Protein AF-A0A956PFK9-F1 (afdb_monomer)

Structure (mmCIF, N/CA/C/O backbone):
data_AF-A0A956PFK9-F1
#
_entry.id   AF-A0A956PFK9-F1
#
loop_
_atom_site.group_PDB
_atom_site.id
_atom_site.type_symbol
_atom_site.label_atom_id
_atom_site.label_alt_id
_atom_site.label_comp_id
_atom_site.label_asym_id
_atom_site.label_entity_id
_atom_site.label_seq_id
_atom_site.pdbx_PDB_ins_code
_atom_site.Cartn_x
_atom_site.Cartn_y
_atom_site.Cartn_z
_atom_site.occupancy
_atom_site.B_iso_or_equiv
_atom_site.auth_seq_id
_atom_site.auth_comp_id
_atom_site.auth_asym_id
_atom_site.auth_atom_id
_atom_site.pdbx_PDB_model_num
ATOM 1 N N . MET A 1 1 ? -7.419 -19.789 3.799 1.00 48.16 1 MET A N 1
ATOM 2 C CA . MET A 1 1 ? -7.517 -19.273 5.180 1.00 48.16 1 MET A CA 1
ATOM 3 C C . MET A 1 1 ? -6.123 -18.831 5.566 1.00 48.16 1 MET A C 1
ATOM 5 O O . MET A 1 1 ? -5.237 -19.675 5.557 1.00 48.16 1 MET A O 1
ATOM 9 N N . SER A 1 2 ? -5.907 -17.536 5.782 1.00 58.44 2 SER A N 1
ATOM 10 C CA . SER A 1 2 ? -4.589 -17.023 6.162 1.00 58.44 2 SER A CA 1
ATOM 11 C C . SER A 1 2 ? -4.290 -17.410 7.609 1.00 58.44 2 SER A C 1
ATOM 13 O O . SER A 1 2 ? -5.138 -17.249 8.488 1.00 58.44 2 SER A O 1
ATOM 15 N N . THR A 1 3 ? -3.106 -17.955 7.858 1.00 70.88 3 THR A N 1
ATOM 16 C CA . THR A 1 3 ? -2.614 -18.247 9.203 1.00 70.88 3 THR A CA 1
ATOM 17 C C . THR A 1 3 ? -2.122 -16.960 9.856 1.00 70.88 3 THR A C 1
ATOM 19 O O . THR A 1 3 ? -1.486 -16.124 9.214 1.00 70.88 3 THR A O 1
ATOM 22 N N . TYR A 1 4 ? -2.451 -16.781 11.136 1.00 74.12 4 TYR A N 1
ATOM 23 C CA . TYR A 1 4 ? -1.970 -15.657 11.927 1.00 74.12 4 TYR A CA 1
ATOM 24 C C . TYR A 1 4 ? -1.353 -16.138 13.232 1.00 74.12 4 TYR A C 1
ATOM 26 O O . TYR A 1 4 ? -1.685 -17.211 13.743 1.00 74.12 4 TYR A O 1
ATOM 34 N N . ARG A 1 5 ? -0.458 -15.322 13.781 1.00 75.56 5 ARG A N 1
ATOM 35 C CA . ARG A 1 5 ? 0.185 -15.550 15.072 1.00 75.56 5 ARG A CA 1
ATOM 36 C C . ARG A 1 5 ? 0.069 -14.312 15.940 1.00 75.56 5 ARG A C 1
ATOM 38 O O . ARG A 1 5 ? -0.024 -13.185 15.451 1.00 75.56 5 ARG A O 1
ATOM 45 N N . THR A 1 6 ? 0.110 -14.552 17.236 1.00 73.31 6 THR A N 1
ATOM 46 C CA . THR A 1 6 ? 0.158 -13.521 18.263 1.00 73.31 6 THR A CA 1
ATOM 47 C C . THR A 1 6 ? 1.624 -13.299 18.634 1.00 73.31 6 THR A C 1
ATOM 49 O O . THR A 1 6 ? 2.306 -14.259 18.991 1.00 73.31 6 THR A O 1
ATOM 52 N N . MET A 1 7 ? 2.141 -12.075 18.494 1.00 64.00 7 MET A N 1
ATOM 53 C CA . MET A 1 7 ? 3.534 -11.775 18.864 1.00 64.00 7 MET A CA 1
ATOM 54 C C . MET A 1 7 ? 3.694 -11.599 20.376 1.00 64.00 7 MET A C 1
ATOM 56 O O . MET A 1 7 ? 2.791 -11.099 21.041 1.00 64.00 7 MET A O 1
ATOM 60 N N . ALA A 1 8 ? 4.860 -11.983 20.907 1.00 55.56 8 ALA A N 1
ATOM 61 C CA . ALA A 1 8 ? 5.212 -11.759 22.309 1.00 55.56 8 ALA A CA 1
ATOM 62 C C . ALA A 1 8 ? 5.198 -10.259 22.670 1.00 55.56 8 ALA A C 1
ATOM 64 O O . ALA A 1 8 ? 5.401 -9.399 21.810 1.00 55.56 8 ALA A O 1
ATOM 65 N N . GLU A 1 9 ? 4.942 -9.962 23.945 1.00 58.28 9 GLU A N 1
ATOM 66 C CA . GLU A 1 9 ? 4.758 -8.610 24.481 1.00 58.28 9 GLU A CA 1
ATOM 67 C C . GLU A 1 9 ? 5.943 -7.686 24.148 1.00 58.28 9 GLU A C 1
ATOM 69 O O . GLU A 1 9 ? 7.072 -7.903 24.587 1.00 58.28 9 GLU A O 1
ATOM 74 N N . ALA A 1 10 ? 5.687 -6.623 23.380 1.00 59.53 10 ALA A N 1
ATOM 75 C CA . ALA A 1 10 ? 6.619 -5.505 23.283 1.00 59.53 10 ALA A CA 1
ATOM 76 C C . ALA A 1 10 ? 6.486 -4.636 24.551 1.00 59.53 10 ALA A C 1
ATOM 78 O O . ALA A 1 10 ? 5.354 -4.404 24.991 1.00 59.53 10 ALA A O 1
ATOM 79 N N . PRO A 1 11 ? 7.587 -4.113 25.126 1.00 58.03 11 PRO A N 1
ATOM 80 C CA . PRO A 1 11 ? 7.530 -3.288 26.331 1.00 58.03 11 PRO A CA 1
ATOM 81 C C . PRO A 1 11 ? 6.539 -2.124 26.176 1.00 58.03 11 PRO A C 1
ATOM 83 O O . PRO A 1 11 ? 6.651 -1.328 25.246 1.00 58.03 11 PRO A O 1
ATOM 86 N N . GLY A 1 12 ? 5.558 -2.040 27.078 1.00 65.06 12 GLY A N 1
ATOM 87 C CA . GLY A 1 12 ? 4.535 -0.986 27.086 1.00 65.06 12 GLY A CA 1
ATOM 88 C C . GLY A 1 12 ? 3.260 -1.284 26.286 1.00 65.06 12 GLY A C 1
ATOM 89 O O . GLY A 1 12 ? 2.312 -0.507 26.380 1.00 65.06 12 GLY A O 1
ATOM 90 N N . ARG A 1 13 ? 3.185 -2.400 25.545 1.00 71.50 13 ARG A N 1
ATOM 91 C CA . ARG A 1 13 ? 1.914 -2.881 24.978 1.00 71.50 13 ARG A CA 1
ATOM 92 C C . ARG A 1 13 ? 1.148 -3.703 26.003 1.00 71.50 13 ARG A C 1
ATOM 94 O O . ARG A 1 13 ? 1.728 -4.518 26.708 1.00 71.50 13 ARG A O 1
ATOM 101 N N . LEU A 1 14 ? -0.163 -3.500 26.036 1.00 75.00 14 LEU A N 1
ATOM 102 C CA . LEU A 1 14 ? -1.062 -4.221 26.940 1.00 75.00 14 LEU A CA 1
ATOM 103 C C . LEU A 1 14 ? -1.565 -5.524 26.343 1.00 75.00 14 LEU A C 1
ATOM 105 O O . LEU A 1 14 ? -1.743 -6.500 27.059 1.00 75.00 14 LEU A O 1
ATOM 109 N N . PHE A 1 15 ? -1.763 -5.530 25.026 1.00 84.69 15 PHE A N 1
ATOM 110 C CA . PHE A 1 15 ? -2.232 -6.692 24.296 1.00 84.69 15 PHE A CA 1
ATOM 111 C C . PHE A 1 15 ? -1.310 -6.973 23.114 1.00 84.69 15 PHE A C 1
ATOM 113 O O . PHE A 1 15 ? -0.777 -6.042 22.488 1.00 84.69 15 PHE A O 1
ATOM 120 N N . PRO A 1 16 ? -1.084 -8.255 22.808 1.00 86.38 16 PRO A N 1
ATOM 121 C CA . PRO A 1 16 ? -0.217 -8.634 21.715 1.00 86.38 16 PRO A CA 1
ATOM 122 C C . PRO A 1 16 ? -0.862 -8.327 20.360 1.00 86.38 16 PRO A C 1
ATOM 124 O O . PRO A 1 16 ? -2.076 -8.419 20.183 1.00 86.38 16 PRO A O 1
ATOM 127 N N . ALA A 1 17 ? -0.031 -7.985 19.376 1.00 90.00 17 ALA A N 1
ATOM 128 C CA . ALA A 1 17 ? -0.496 -7.778 18.012 1.00 90.00 17 ALA A CA 1
ATOM 129 C C . ALA A 1 17 ? -0.788 -9.114 17.321 1.00 90.00 17 ALA A C 1
ATOM 131 O O . ALA A 1 17 ? -0.080 -10.110 17.516 1.00 90.00 17 ALA A O 1
ATOM 132 N N . ARG A 1 18 ? -1.794 -9.096 16.448 1.00 92.69 18 ARG A N 1
ATOM 133 C CA . ARG A 1 18 ? -2.047 -10.157 15.478 1.00 92.69 18 ARG A CA 1
ATOM 134 C C . ARG A 1 18 ? -1.198 -9.902 14.237 1.00 92.69 18 ARG A C 1
ATOM 136 O O . ARG A 1 18 ? -1.178 -8.789 13.724 1.00 92.69 18 ARG A O 1
ATOM 143 N N . THR A 1 19 ? -0.517 -10.932 13.752 1.00 91.50 19 THR A N 1
ATOM 144 C CA . THR A 1 19 ? 0.355 -10.872 12.570 1.00 91.50 19 THR A CA 1
ATOM 145 C C . THR A 1 19 ? 0.000 -11.981 11.599 1.00 91.50 19 THR A C 1
ATOM 147 O O . THR A 1 19 ? -0.287 -13.094 12.030 1.00 91.50 19 THR A O 1
ATOM 150 N N . TRP A 1 20 ? 0.002 -11.683 10.307 1.00 90.25 20 TRP A N 1
ATOM 151 C CA . TRP A 1 20 ? -0.238 -12.646 9.238 1.00 90.25 20 TRP A CA 1
ATOM 152 C C . TRP A 1 20 ? 1.077 -12.972 8.537 1.00 90.25 20 TRP A C 1
ATOM 154 O O . TRP A 1 20 ? 1.948 -12.111 8.423 1.00 90.25 20 TRP A O 1
ATOM 164 N N . ASP A 1 21 ? 1.190 -14.185 7.995 1.00 82.94 21 ASP A N 1
ATOM 165 C CA . ASP A 1 21 ? 2.407 -14.625 7.292 1.00 82.94 21 ASP A CA 1
ATOM 166 C C . ASP A 1 21 ? 2.734 -13.755 6.059 1.00 82.94 21 ASP A C 1
ATOM 168 O O . ASP A 1 21 ? 3.889 -13.646 5.661 1.00 82.94 21 ASP A O 1
ATOM 172 N N . ALA A 1 22 ? 1.733 -13.067 5.501 1.00 78.19 22 ALA A N 1
ATOM 173 C CA . ALA A 1 22 ? 1.887 -12.103 4.411 1.00 78.19 22 ALA A CA 1
ATOM 174 C C . ALA A 1 22 ? 2.457 -10.734 4.854 1.00 78.19 22 ALA A C 1
ATOM 176 O O . ALA A 1 22 ? 2.373 -9.771 4.099 1.00 78.19 22 ALA A O 1
ATOM 177 N N . GLY A 1 23 ? 2.980 -10.617 6.080 1.00 82.75 23 GLY A N 1
ATOM 178 C CA . GLY A 1 23 ? 3.602 -9.398 6.614 1.00 82.75 23 GLY A CA 1
ATOM 179 C C . GLY A 1 23 ? 2.622 -8.325 7.100 1.00 82.75 23 GLY A C 1
ATOM 180 O O . GLY A 1 23 ? 3.040 -7.231 7.464 1.00 82.75 23 GLY A O 1
ATOM 181 N N . TRP A 1 24 ? 1.324 -8.632 7.146 1.00 89.94 24 TRP A N 1
ATOM 182 C CA . TRP A 1 24 ? 0.312 -7.759 7.741 1.00 89.94 24 TRP A CA 1
ATOM 183 C C . TRP A 1 24 ? 0.307 -7.855 9.264 1.00 89.94 24 TRP A C 1
ATOM 185 O O . TRP A 1 24 ? 0.537 -8.925 9.833 1.00 89.94 24 TRP A O 1
ATOM 195 N N . SER A 1 25 ? -0.043 -6.760 9.937 1.00 93.00 25 SER A N 1
ATOM 196 C CA . SER A 1 25 ? -0.295 -6.765 11.375 1.00 93.00 25 SER A CA 1
ATOM 197 C C . SER A 1 25 ? -1.459 -5.868 11.784 1.00 93.00 25 SER A C 1
ATOM 199 O O . SER A 1 25 ? -1.720 -4.826 11.184 1.00 93.00 25 SER A O 1
ATOM 201 N N . LEU A 1 26 ? -2.154 -6.299 12.835 1.00 94.62 26 LEU A N 1
ATOM 202 C CA . LEU A 1 26 ? -3.237 -5.591 13.497 1.00 94.62 26 LEU A CA 1
ATOM 203 C C . LEU A 1 26 ? -2.909 -5.504 14.981 1.00 94.62 26 LEU A C 1
ATOM 205 O O . LEU A 1 26 ? -2.793 -6.512 15.682 1.00 94.62 26 LEU A O 1
ATOM 209 N N . SER A 1 27 ? -2.781 -4.278 15.455 1.00 92.50 27 SER A N 1
ATOM 210 C CA . SER A 1 27 ? -2.578 -3.955 16.853 1.00 92.50 27 SER A CA 1
ATOM 211 C C . SER A 1 27 ? -3.864 -3.373 17.410 1.00 92.50 27 SER A C 1
ATOM 213 O O . SER A 1 27 ? -4.222 -2.257 17.049 1.00 92.50 27 SER A O 1
ATOM 215 N N . LEU A 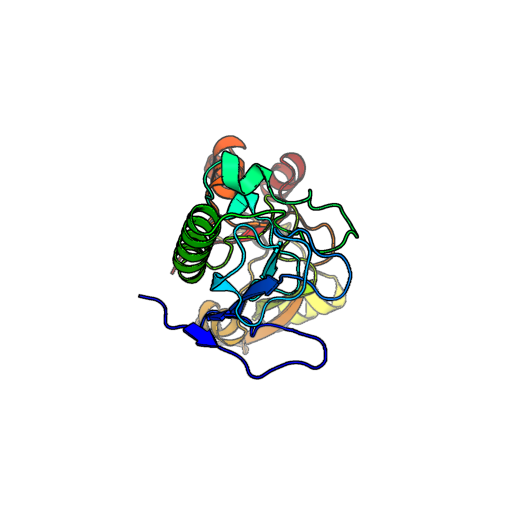1 28 ? -4.518 -4.101 18.310 1.00 92.25 28 LEU A N 1
ATOM 216 C CA . LEU A 1 28 ? -5.648 -3.588 19.077 1.00 92.25 28 LEU A CA 1
ATOM 217 C C . LEU A 1 28 ? -5.143 -3.082 20.425 1.00 92.25 28 LEU A C 1
ATOM 219 O O . LEU A 1 28 ? -4.352 -3.760 21.085 1.00 92.25 28 LEU A O 1
ATOM 223 N N . GLN A 1 29 ? -5.564 -1.884 20.813 1.00 86.62 29 GLN A N 1
ATOM 224 C CA . GLN A 1 29 ? -5.154 -1.257 22.060 1.00 86.62 29 GLN A CA 1
ATOM 225 C C . GLN A 1 29 ? -6.357 -0.696 22.813 1.00 86.62 29 GLN A C 1
ATOM 227 O O . GLN A 1 29 ? -7.292 -0.139 22.243 1.00 86.62 29 GLN A O 1
ATOM 232 N N . ALA A 1 30 ? -6.302 -0.859 24.126 1.00 78.75 30 ALA A N 1
ATOM 233 C CA . ALA A 1 30 ? -7.204 -0.273 25.101 1.00 78.75 30 ALA A CA 1
ATOM 234 C C . ALA A 1 30 ? -6.385 -0.018 26.381 1.00 78.75 30 ALA A C 1
ATOM 236 O O . ALA A 1 30 ? -5.325 -0.616 26.531 1.00 78.75 30 ALA A O 1
ATOM 237 N N . ASP A 1 31 ? -6.767 0.961 27.201 1.00 69.38 31 ASP A N 1
ATOM 238 C CA . ASP A 1 31 ? -5.810 1.855 27.877 1.00 69.38 31 ASP A CA 1
ATOM 239 C C . ASP A 1 31 ? -4.727 1.295 28.822 1.00 69.38 31 ASP A C 1
ATOM 241 O O . ASP A 1 31 ? -4.895 0.287 29.505 1.00 69.38 31 ASP A O 1
ATOM 245 N N . ALA A 1 32 ? -3.672 2.127 28.944 1.00 55.12 32 ALA A N 1
ATOM 246 C CA . ALA A 1 32 ? -3.188 2.690 30.219 1.00 55.12 32 ALA A CA 1
ATOM 247 C C . ALA A 1 32 ? -2.841 4.210 30.154 1.00 55.12 32 ALA A C 1
ATOM 249 O O . ALA A 1 32 ? -2.446 4.782 31.167 1.00 55.12 32 ALA A O 1
ATOM 250 N N . ALA A 1 33 ? -2.952 4.901 29.001 1.00 58.69 33 ALA A N 1
ATOM 251 C CA . ALA A 1 33 ? -2.425 6.274 28.844 1.00 58.69 33 ALA A CA 1
ATOM 252 C C . ALA A 1 33 ? -3.124 7.171 27.787 1.00 58.69 33 ALA A C 1
ATOM 254 O O . ALA A 1 33 ? -2.503 8.104 27.287 1.00 58.69 33 ALA A O 1
ATOM 255 N N . GLY A 1 34 ? -4.402 6.937 27.452 1.00 55.91 34 GLY A N 1
ATOM 256 C CA . GLY A 1 34 ? -5.178 7.870 26.605 1.00 55.91 34 GLY A CA 1
ATOM 257 C C . GLY A 1 34 ? -5.622 7.377 25.220 1.00 55.91 34 GLY A C 1
ATOM 258 O O . GLY A 1 34 ? -5.935 8.206 24.374 1.00 55.91 34 GLY A O 1
ATOM 259 N N . TYR A 1 35 ? -5.693 6.063 24.994 1.00 73.06 35 TYR A N 1
ATOM 260 C CA . TYR A 1 35 ? -6.245 5.478 23.761 1.00 73.06 35 TYR A CA 1
ATOM 261 C C . TYR A 1 35 ? -7.782 5.529 23.705 1.00 73.06 35 TYR A C 1
ATOM 263 O O . TYR A 1 35 ? -8.455 5.514 24.745 1.00 73.06 35 TYR A O 1
ATOM 271 N N . ALA A 1 36 ? -8.346 5.567 22.493 1.00 80.50 36 ALA A N 1
ATOM 272 C CA . ALA A 1 36 ? -9.791 5.620 22.258 1.00 80.50 36 ALA A CA 1
ATOM 273 C C . ALA A 1 36 ? -10.471 4.261 22.537 1.00 80.50 36 ALA A C 1
ATOM 275 O O . ALA A 1 36 ? -10.569 3.410 21.655 1.00 80.50 36 ALA A O 1
ATOM 276 N N . CYS A 1 37 ? -10.920 4.050 23.780 1.00 85.88 37 CYS A N 1
ATOM 277 C CA . CYS A 1 37 ? -11.576 2.816 24.222 1.00 85.88 37 CYS A CA 1
ATOM 278 C C . CYS A 1 37 ? -12.723 3.065 25.217 1.00 85.88 37 CYS A C 1
ATOM 280 O O . CYS A 1 37 ? -12.805 4.125 25.852 1.00 85.88 37 CYS A O 1
ATOM 282 N N . ALA A 1 38 ? -13.592 2.063 25.379 1.00 88.75 38 ALA A N 1
ATOM 283 C CA . ALA A 1 38 ? -14.703 2.082 26.327 1.00 88.75 38 ALA A CA 1
ATOM 284 C C . ALA A 1 38 ? -14.816 0.740 27.083 1.00 88.75 38 ALA A C 1
ATOM 286 O O . ALA A 1 38 ? -14.930 -0.300 26.435 1.00 88.75 38 ALA A O 1
ATOM 287 N N . PRO A 1 39 ? -14.836 0.734 28.433 1.00 87.38 39 PRO A N 1
ATOM 288 C CA . PRO A 1 39 ? -14.657 1.883 29.329 1.00 87.38 39 PRO A CA 1
ATOM 289 C C . PRO A 1 39 ? -13.215 2.425 29.316 1.00 87.38 39 PRO A C 1
ATOM 291 O O . PRO A 1 39 ? -12.276 1.676 29.080 1.00 87.38 39 PRO A O 1
ATOM 294 N N . ARG A 1 40 ? -13.028 3.714 29.643 1.00 86.00 40 ARG A N 1
ATOM 295 C CA . ARG A 1 40 ? -11.700 4.349 29.806 1.00 86.00 40 ARG A CA 1
ATOM 296 C C . ARG A 1 40 ? -11.050 3.984 31.144 1.00 86.00 40 ARG A C 1
ATOM 298 O O . ARG A 1 40 ? -10.901 4.832 32.026 1.00 86.00 40 ARG A O 1
ATOM 305 N N . ARG A 1 41 ? -10.788 2.696 31.333 1.00 84.88 41 ARG A N 1
ATOM 306 C CA . ARG A 1 41 ? -9.954 2.168 32.416 1.00 84.88 41 ARG A CA 1
ATOM 307 C C . ARG A 1 41 ? -9.228 0.916 31.939 1.00 84.88 41 ARG A C 1
ATOM 309 O O . ARG A 1 41 ? -9.758 0.180 31.106 1.00 84.88 41 ARG A O 1
ATOM 316 N N . ARG A 1 42 ? -8.092 0.610 32.557 1.00 85.19 42 ARG A N 1
ATOM 317 C CA . ARG A 1 42 ? -7.389 -0.656 32.354 1.00 85.19 42 ARG A CA 1
ATOM 318 C C . ARG A 1 42 ? -8.269 -1.841 32.765 1.00 85.19 42 ARG A C 1
ATOM 320 O O . ARG A 1 42 ? -8.749 -1.886 33.899 1.00 85.19 42 ARG A O 1
ATOM 327 N N . LEU A 1 43 ? -8.452 -2.790 31.852 1.00 86.38 43 LE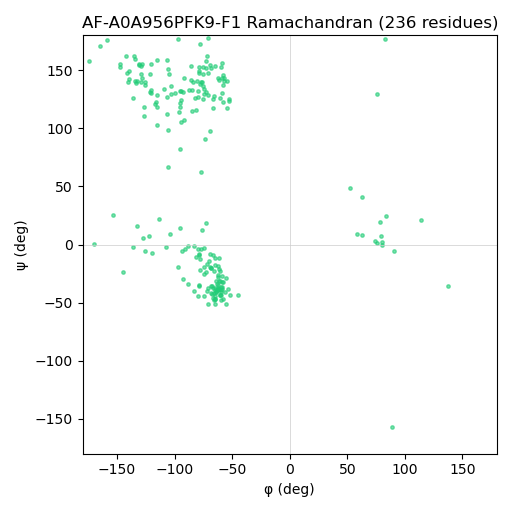U A N 1
ATOM 328 C CA . LEU A 1 43 ? -9.076 -4.094 32.080 1.00 86.38 43 LEU A CA 1
ATOM 329 C C . LEU A 1 43 ? -8.044 -5.202 31.860 1.00 86.38 43 LEU A C 1
ATOM 331 O O . LEU A 1 43 ? -7.029 -4.998 31.193 1.00 86.38 43 LEU A O 1
ATOM 335 N N . ASP A 1 44 ? -8.307 -6.373 32.434 1.00 86.38 44 ASP A N 1
ATOM 336 C CA . ASP A 1 44 ? -7.373 -7.502 32.387 1.00 86.38 44 ASP A CA 1
ATOM 337 C C . ASP A 1 44 ? -7.345 -8.180 31.014 1.00 86.38 44 ASP A C 1
ATOM 339 O O . ASP A 1 44 ? -6.348 -8.805 30.647 1.00 86.38 44 ASP A O 1
ATOM 343 N N . ARG A 1 45 ? -8.440 -8.075 30.254 1.00 88.50 45 ARG A N 1
ATOM 344 C CA . ARG A 1 45 ? -8.591 -8.701 28.940 1.00 88.50 45 ARG A CA 1
ATOM 345 C C . ARG A 1 45 ? -9.063 -7.686 27.919 1.00 88.50 45 ARG A C 1
ATOM 347 O O . ARG A 1 45 ? -9.838 -6.784 28.236 1.00 88.50 45 ARG A O 1
ATOM 354 N N . LEU A 1 46 ? -8.613 -7.863 26.681 1.00 88.19 46 LEU A N 1
ATOM 355 C CA . LEU A 1 46 ? -9.013 -6.994 25.583 1.00 88.19 46 LEU A CA 1
ATOM 356 C C . LEU A 1 46 ? -10.520 -7.141 25.336 1.00 88.19 46 LEU A C 1
ATOM 358 O O . LEU A 1 46 ? -11.211 -6.147 25.162 1.00 88.19 46 LEU A O 1
ATOM 362 N N . GLU A 1 47 ? -11.039 -8.366 25.406 1.00 89.88 47 GLU A N 1
ATOM 363 C CA . GLU A 1 47 ? -12.441 -8.729 25.171 1.00 89.88 47 GLU A CA 1
ATOM 364 C C . GLU A 1 47 ? -13.424 -8.090 26.160 1.00 89.88 47 GLU A C 1
ATOM 366 O O . GLU A 1 47 ? -14.616 -8.011 25.869 1.00 89.88 47 GLU A O 1
ATOM 371 N N . ASP A 1 48 ? -12.937 -7.609 27.306 1.00 90.75 48 ASP A N 1
ATOM 372 C CA . ASP A 1 48 ? -13.769 -6.937 28.304 1.00 90.75 48 ASP A CA 1
ATOM 373 C C . ASP A 1 48 ? -14.093 -5.481 27.908 1.00 90.75 48 ASP A C 1
ATOM 375 O O . ASP A 1 48 ? -14.966 -4.848 28.511 1.00 90.75 48 ASP A O 1
ATOM 379 N N . TYR A 1 49 ? -13.412 -4.934 26.896 1.00 91.88 49 TYR A N 1
ATOM 380 C CA . TYR A 1 49 ? -13.728 -3.627 26.324 1.00 91.88 49 TYR A CA 1
ATOM 381 C C . TYR A 1 49 ? -14.892 -3.726 25.334 1.00 91.88 49 TYR A C 1
ATOM 383 O O . TYR A 1 49 ? -14.978 -4.653 24.534 1.00 91.88 49 TYR A O 1
ATOM 391 N N . ALA A 1 50 ? -15.779 -2.732 25.353 1.00 92.69 50 ALA A N 1
ATOM 392 C CA . ALA A 1 50 ? -16.842 -2.584 24.362 1.00 92.69 50 ALA A CA 1
ATOM 393 C C . ALA A 1 50 ? -16.319 -1.978 23.051 1.00 92.69 50 ALA A C 1
ATOM 395 O O . ALA A 1 50 ? -16.792 -2.330 21.970 1.00 92.69 50 ALA A O 1
ATOM 396 N N . GLU A 1 51 ? -15.342 -1.076 23.163 1.00 94.12 51 GLU A N 1
ATOM 397 C CA . GLU A 1 51 ? -14.729 -0.367 22.044 1.00 94.12 51 GLU A CA 1
ATOM 398 C C . GLU A 1 51 ? -13.218 -0.255 22.258 1.00 94.12 51 GLU A C 1
ATOM 400 O O . GLU A 1 51 ? -1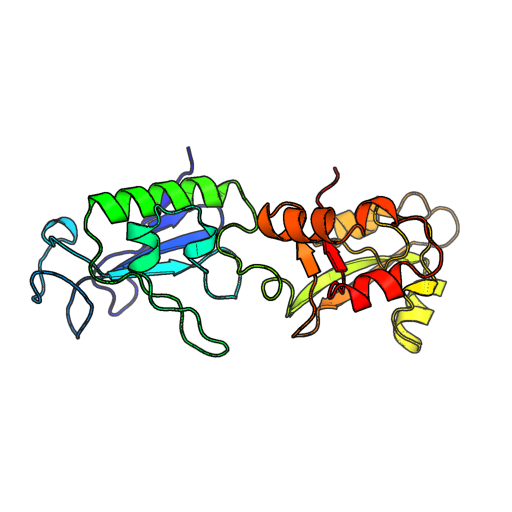2.766 -0.029 23.387 1.00 94.12 51 GLU A O 1
ATOM 405 N N . VAL A 1 52 ? -12.448 -0.386 21.177 1.00 93.88 52 VAL A N 1
ATOM 406 C CA . VAL A 1 52 ? -10.977 -0.394 21.190 1.00 93.88 52 VAL A CA 1
ATOM 407 C C . VAL A 1 52 ? -10.393 0.479 20.080 1.00 93.88 52 VAL A C 1
ATOM 409 O O . VAL A 1 52 ? -11.062 0.794 19.094 1.00 93.88 52 VAL A O 1
ATOM 412 N N . GLU A 1 53 ? -9.121 0.837 20.219 1.00 93.19 53 GLU A N 1
ATOM 413 C CA . GLU A 1 53 ? -8.347 1.480 19.163 1.00 93.19 53 GLU A CA 1
ATOM 414 C C . GLU A 1 53 ? -7.616 0.426 18.324 1.00 93.19 53 GLU A C 1
ATOM 416 O O . GLU A 1 53 ? -7.137 -0.581 18.854 1.00 93.19 53 GLU A O 1
ATOM 421 N N . ALA A 1 54 ? -7.506 0.651 17.016 1.00 94.06 54 ALA A N 1
ATOM 422 C CA . ALA A 1 54 ? -6.794 -0.232 16.103 1.00 94.06 54 ALA A CA 1
ATOM 423 C C . ALA A 1 54 ? -5.736 0.508 15.284 1.00 94.06 54 ALA A C 1
ATOM 425 O O . ALA A 1 54 ? -5.991 1.562 14.707 1.00 94.06 54 ALA A O 1
ATOM 426 N N . LEU A 1 55 ? -4.573 -0.122 15.147 1.00 93.00 55 LEU A N 1
ATOM 427 C CA . LEU A 1 55 ? -3.523 0.256 14.210 1.00 93.00 55 LEU A CA 1
ATOM 428 C C . LEU A 1 55 ? -3.255 -0.913 13.260 1.00 93.00 55 LEU A C 1
ATOM 430 O O . LEU A 1 55 ? -3.037 -2.043 13.705 1.00 93.00 55 LEU A O 1
ATOM 434 N N . ILE A 1 56 ? -3.232 -0.622 11.961 1.00 93.00 56 ILE A N 1
ATOM 435 C CA . ILE A 1 56 ? -2.934 -1.586 10.898 1.00 93.00 56 ILE A CA 1
ATOM 436 C C . ILE A 1 56 ? -1.562 -1.245 10.317 1.00 93.00 56 ILE A C 1
ATOM 438 O O . ILE A 1 56 ? -1.298 -0.084 10.006 1.00 93.00 56 ILE A O 1
ATOM 442 N N . ALA A 1 57 ? -0.713 -2.250 10.127 1.00 90.25 57 ALA A N 1
ATOM 443 C CA . ALA A 1 57 ? 0.494 -2.119 9.317 1.00 90.25 57 ALA A CA 1
ATOM 444 C C . ALA A 1 57 ? 0.520 -3.197 8.229 1.00 90.25 57 ALA A C 1
ATOM 446 O O . ALA A 1 57 ? 0.122 -4.340 8.470 1.00 90.25 57 ALA A O 1
ATOM 447 N N . GLY A 1 58 ? 0.961 -2.811 7.035 1.00 87.31 58 GLY A N 1
ATOM 448 C CA . GLY A 1 58 ? 1.114 -3.700 5.889 1.00 87.31 58 GLY A CA 1
ATOM 449 C C . GLY A 1 58 ? 2.553 -4.204 5.737 1.00 87.31 58 GLY A C 1
ATOM 450 O O . GLY A 1 58 ? 3.441 -3.760 6.466 1.00 87.31 58 GLY A O 1
ATOM 451 N N . PRO A 1 59 ? 2.815 -5.081 4.753 1.00 78.94 59 PRO A N 1
ATOM 452 C CA . PRO A 1 59 ? 4.154 -5.585 4.422 1.00 78.94 59 PRO A CA 1
ATOM 453 C C . PRO A 1 59 ? 5.051 -4.548 3.718 1.00 78.94 59 PRO A C 1
ATOM 455 O O . PRO A 1 59 ? 6.016 -4.901 3.044 1.00 78.94 59 PRO A O 1
ATOM 458 N N . PHE A 1 60 ? 4.714 -3.267 3.823 1.00 76.38 60 PHE A N 1
ATOM 459 C CA . PHE A 1 60 ? 5.355 -2.159 3.132 1.00 76.38 60 PHE A CA 1
ATOM 460 C C . PHE A 1 60 ? 5.692 -1.044 4.133 1.00 76.38 60 PHE A C 1
ATOM 462 O O . PHE A 1 60 ? 5.056 -0.948 5.183 1.00 76.38 60 PHE A O 1
ATOM 469 N N . PRO A 1 61 ? 6.706 -0.207 3.845 1.00 72.38 61 PRO A N 1
ATOM 470 C CA . PRO A 1 61 ? 7.204 0.772 4.811 1.00 72.38 61 PRO A CA 1
ATOM 471 C C . PRO A 1 61 ? 6.245 1.947 5.045 1.00 72.38 61 PRO A C 1
ATOM 473 O O . PRO A 1 61 ? 6.403 2.680 6.019 1.00 72.38 61 PRO A O 1
ATOM 476 N N . GLN A 1 62 ? 5.273 2.157 4.156 1.00 76.19 62 GLN A N 1
ATOM 477 C CA . GLN A 1 62 ? 4.328 3.263 4.257 1.00 76.19 62 GLN A CA 1
ATOM 478 C C . GLN A 1 62 ? 3.127 2.921 5.156 1.00 76.19 62 GLN A C 1
ATOM 480 O O .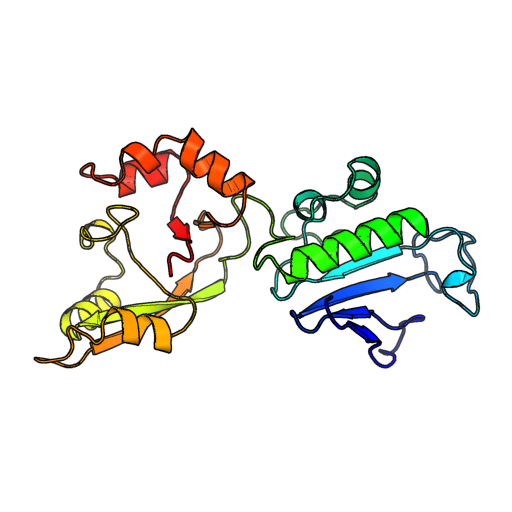 GLN A 1 62 ? 2.754 1.752 5.278 1.00 76.19 62 GLN A O 1
ATOM 485 N N . PRO A 1 63 ? 2.480 3.926 5.774 1.00 85.19 63 PRO A N 1
ATOM 486 C CA . PRO A 1 63 ? 1.232 3.710 6.489 1.00 85.19 63 PRO A CA 1
ATOM 487 C C . PRO A 1 63 ? 0.138 3.113 5.602 1.00 85.19 63 PRO A C 1
ATOM 489 O O . PRO A 1 63 ? 0.020 3.447 4.423 1.00 85.19 63 PRO A O 1
ATOM 492 N N . VAL A 1 64 ? -0.693 2.268 6.206 1.00 86.88 64 VAL A N 1
ATOM 493 C CA . VAL A 1 64 ? -1.865 1.687 5.551 1.00 86.88 64 VAL A CA 1
ATOM 494 C C . VAL A 1 64 ? -2.966 2.738 5.426 1.00 86.88 64 VAL A C 1
ATOM 496 O O . VAL A 1 64 ? -3.290 3.400 6.409 1.00 86.88 64 VAL A O 1
ATOM 499 N N . ASP A 1 65 ? -3.576 2.836 4.245 1.00 86.81 65 ASP A N 1
ATOM 500 C CA . ASP A 1 65 ? -4.822 3.565 4.007 1.00 86.81 65 ASP A CA 1
ATOM 501 C C . ASP A 1 65 ? -6.032 2.623 4.165 1.00 86.81 65 ASP A C 1
ATOM 503 O O . ASP A 1 65 ? -6.287 1.785 3.289 1.00 86.81 65 ASP A O 1
ATOM 507 N N . PRO A 1 66 ? -6.816 2.753 5.251 1.00 89.12 66 PRO A N 1
ATOM 508 C CA . PRO A 1 66 ? -7.957 1.883 5.525 1.00 89.12 66 PRO A CA 1
ATOM 509 C C . PRO A 1 66 ? -9.063 1.969 4.469 1.00 89.12 66 PRO A C 1
ATOM 511 O O . PRO A 1 66 ? -9.798 0.998 4.274 1.00 89.12 66 PRO A O 1
ATOM 514 N N . THR A 1 67 ? -9.180 3.095 3.757 1.00 85.12 67 THR A N 1
ATOM 515 C CA . THR A 1 67 ? -10.218 3.287 2.729 1.00 85.12 67 THR A CA 1
ATOM 516 C C . THR A 1 67 ? -10.024 2.350 1.537 1.00 85.12 67 THR A C 1
ATOM 518 O O . THR A 1 67 ? -10.981 1.973 0.864 1.00 85.12 67 THR A O 1
ATOM 521 N N . THR A 1 68 ? -8.795 1.874 1.337 1.00 81.81 68 THR A N 1
ATOM 522 C CA . THR A 1 68 ? -8.419 0.973 0.241 1.00 81.81 68 THR A CA 1
ATOM 523 C C . THR A 1 68 ? -8.537 -0.511 0.603 1.00 81.81 68 THR A C 1
ATOM 525 O O . THR A 1 68 ? -8.346 -1.379 -0.246 1.00 81.81 68 THR A O 1
ATOM 528 N N . LEU A 1 69 ? -8.882 -0.838 1.855 1.00 86.56 69 LEU A N 1
ATOM 529 C CA . LEU A 1 69 ? -9.028 -2.2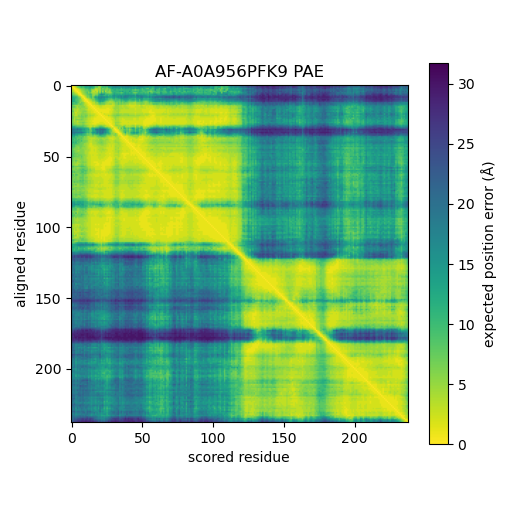23 2.325 1.00 86.56 69 LEU A CA 1
ATOM 530 C C . LEU A 1 69 ? -10.404 -2.836 2.003 1.00 86.56 69 LEU A C 1
ATOM 532 O O . LEU A 1 69 ? -10.670 -3.994 2.339 1.00 86.56 69 LEU A O 1
ATOM 536 N N . GLY A 1 70 ? -11.304 -2.070 1.378 1.00 86.69 70 GLY A N 1
ATOM 537 C CA . GLY A 1 70 ? -12.680 -2.506 1.131 1.00 86.69 70 GLY A CA 1
ATOM 538 C C . GLY A 1 70 ? -13.440 -2.760 2.435 1.00 86.69 70 GLY A C 1
ATOM 539 O O . GLY A 1 70 ? -14.133 -3.772 2.573 1.00 86.69 70 GLY A O 1
ATOM 540 N N . LEU A 1 71 ? -13.238 -1.886 3.424 1.00 92.62 71 LEU A N 1
ATOM 541 C CA . LEU A 1 71 ? -14.021 -1.859 4.655 1.00 92.62 71 LEU A CA 1
ATOM 542 C C . LEU A 1 71 ? -15.431 -1.320 4.369 1.00 92.62 71 LEU A C 1
ATOM 544 O O . LEU A 1 71 ? -15.595 -0.504 3.461 1.00 92.62 71 LEU A O 1
ATOM 548 N N . PRO A 1 72 ? -16.452 -1.716 5.153 1.00 95.00 72 PRO A N 1
ATOM 549 C CA . PRO A 1 72 ? -17.725 -1.006 5.140 1.00 95.00 72 PRO A CA 1
ATOM 550 C C . PRO A 1 72 ? -17.501 0.484 5.424 1.00 95.00 72 PRO A C 1
ATOM 552 O O . PRO A 1 72 ? -16.701 0.825 6.295 1.00 95.00 72 PRO A O 1
ATOM 555 N N . GLU A 1 73 ? -18.229 1.360 4.732 1.00 92.44 73 GLU A N 1
ATOM 556 C CA . GLU A 1 73 ? -18.053 2.820 4.820 1.00 92.44 73 GLU A CA 1
ATOM 557 C C . GLU A 1 73 ? -18.090 3.328 6.269 1.00 92.44 73 GLU A C 1
ATOM 559 O O . GLU A 1 73 ? -17.217 4.083 6.691 1.00 92.44 73 GLU A O 1
ATOM 564 N N . ALA A 1 74 ? -19.035 2.822 7.067 1.00 94.25 74 ALA A N 1
ATOM 565 C CA . ALA A 1 74 ? -19.159 3.167 8.481 1.00 94.25 74 ALA A CA 1
ATOM 566 C C . ALA A 1 74 ? -17.921 2.793 9.318 1.00 94.25 74 ALA A C 1
ATOM 5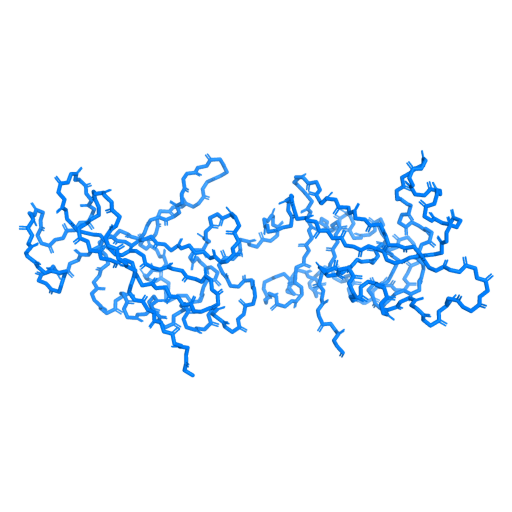68 O O . ALA A 1 74 ? -17.613 3.492 10.276 1.00 94.25 74 ALA A O 1
ATOM 569 N N . VAL A 1 75 ? -17.205 1.722 8.954 1.00 96.31 75 VAL A N 1
ATOM 570 C CA . VAL A 1 75 ? -15.966 1.291 9.623 1.00 96.31 75 VAL A CA 1
ATOM 571 C C . VAL A 1 75 ? -14.786 2.126 9.141 1.00 96.31 75 VAL A C 1
ATOM 573 O O . VAL A 1 75 ? -13.991 2.583 9.956 1.00 96.31 75 VAL A O 1
ATOM 576 N N . ALA A 1 76 ? -14.680 2.365 7.831 1.00 93.75 76 ALA A N 1
ATOM 577 C CA . ALA A 1 76 ? -13.630 3.209 7.261 1.00 93.75 76 ALA A CA 1
ATOM 578 C C . ALA A 1 76 ? -13.671 4.631 7.848 1.00 93.75 76 ALA A C 1
ATOM 580 O O . ALA A 1 76 ? -12.630 5.187 8.185 1.00 93.75 76 ALA A O 1
ATOM 581 N N . ALA A 1 77 ? -14.871 5.176 8.071 1.00 94.44 77 ALA A N 1
ATOM 582 C CA . ALA A 1 77 ? -15.080 6.491 8.677 1.00 94.44 77 ALA A CA 1
ATOM 583 C C . ALA A 1 77 ? -14.614 6.603 10.144 1.00 94.44 77 ALA A C 1
ATOM 585 O O . ALA A 1 77 ? -14.541 7.709 10.677 1.00 94.44 77 ALA A O 1
ATOM 586 N N . ARG A 1 78 ? -14.300 5.485 10.815 1.00 95.56 78 ARG A N 1
ATOM 587 C CA . ARG A 1 78 ? -13.735 5.480 12.177 1.00 95.56 78 ARG A CA 1
ATOM 588 C C . ARG A 1 78 ? -12.231 5.726 12.205 1.00 95.56 78 ARG A C 1
ATOM 590 O O . ARG A 1 78 ? -11.679 5.906 13.289 1.00 95.56 78 ARG A O 1
ATOM 597 N N . PHE A 1 79 ? -11.567 5.691 11.052 1.00 95.00 79 PHE A N 1
ATOM 598 C CA . PHE A 1 79 ? -10.133 5.913 10.972 1.00 95.00 79 PHE A CA 1
ATOM 599 C C . PHE A 1 79 ? -9.801 7.396 10.864 1.00 95.00 79 PHE A C 1
ATOM 601 O O . PHE A 1 79 ? -10.479 8.157 10.172 1.00 95.00 79 PHE A O 1
ATOM 608 N N . THR A 1 80 ? -8.728 7.810 11.534 1.00 92.75 80 THR A N 1
ATOM 609 C CA . THR A 1 80 ? -8.167 9.145 11.331 1.00 92.75 80 THR A CA 1
ATOM 610 C C . THR A 1 80 ? -7.693 9.299 9.881 1.00 92.75 80 THR A C 1
ATOM 612 O O . THR A 1 80 ? -7.148 8.342 9.321 1.00 92.75 80 THR A O 1
ATOM 615 N N . PRO A 1 81 ? -7.845 10.487 9.267 1.00 85.81 81 PRO A N 1
ATOM 616 C CA . PRO A 1 81 ? -7.328 10.741 7.928 1.00 85.81 81 PRO A CA 1
ATOM 617 C C . PRO A 1 81 ? -5.820 10.494 7.842 1.00 85.81 81 PRO A C 1
ATOM 619 O O . PRO A 1 81 ? -5.079 10.809 8.775 1.00 85.81 81 PRO A O 1
ATOM 622 N N . LEU A 1 82 ? -5.368 9.960 6.707 1.00 82.75 82 LEU A N 1
ATOM 623 C CA . LEU A 1 82 ? -3.948 9.848 6.405 1.00 82.75 82 LEU A CA 1
ATOM 624 C C . LEU A 1 82 ? -3.463 11.165 5.783 1.00 82.75 82 LEU A C 1
ATOM 626 O O . LEU A 1 82 ? -3.891 11.531 4.689 1.00 82.75 82 LEU A O 1
ATOM 630 N N . GLU A 1 83 ? -2.575 11.879 6.474 1.00 75.56 83 GLU A N 1
ATOM 631 C CA . GLU A 1 83 ? -2.011 13.144 5.990 1.00 75.56 83 GLU A CA 1
ATOM 632 C C . GLU A 1 83 ? -0.560 12.975 5.504 1.00 75.56 83 GLU A C 1
ATOM 634 O O . GLU A 1 83 ? 0.191 12.174 6.071 1.00 75.56 83 GLU A O 1
ATOM 639 N N . PRO A 1 84 ? -0.112 13.728 4.479 1.00 63.03 84 PRO A N 1
ATOM 640 C CA . PRO A 1 84 ? 1.286 13.724 4.051 1.00 63.03 84 PRO A CA 1
ATOM 641 C C . PRO A 1 84 ? 2.234 14.116 5.193 1.00 63.03 84 PRO A C 1
ATOM 643 O O . PRO A 1 84 ? 2.113 15.197 5.763 1.00 63.03 84 PRO A O 1
ATOM 646 N N . GLY A 1 85 ? 3.187 13.240 5.524 1.00 64.69 85 GLY A N 1
ATOM 647 C CA . GLY A 1 85 ? 4.099 13.434 6.661 1.00 64.69 85 GLY A CA 1
ATOM 648 C C . GLY A 1 85 ? 3.455 13.223 8.039 1.00 64.69 85 GLY A C 1
ATOM 649 O O . GLY A 1 85 ? 4.122 13.417 9.055 1.00 64.69 85 GLY A O 1
ATOM 650 N N . GLY A 1 86 ? 2.180 12.829 8.077 1.00 69.88 86 GLY A N 1
ATOM 651 C CA . GLY A 1 86 ? 1.456 12.472 9.289 1.00 69.88 86 GLY A CA 1
ATOM 652 C C . GLY A 1 86 ? 1.793 11.072 9.805 1.00 69.88 86 GLY A C 1
ATOM 653 O O . GLY A 1 86 ? 2.506 10.289 9.174 1.00 69.88 86 GLY A O 1
ATOM 654 N N . GLY A 1 87 ? 1.264 10.765 10.990 1.00 81.31 87 GLY A N 1
ATOM 655 C CA . GLY A 1 87 ? 1.321 9.425 11.572 1.00 81.31 87 GLY A CA 1
ATOM 656 C C . GLY A 1 87 ? 0.412 8.420 10.849 1.00 81.31 87 GLY A C 1
ATOM 657 O O . GLY A 1 87 ? -0.303 8.780 9.911 1.00 81.31 87 GLY A O 1
ATOM 658 N N . PRO A 1 88 ? 0.420 7.147 11.277 1.00 88.81 88 PRO A N 1
ATOM 659 C CA . PRO A 1 88 ? -0.464 6.140 10.707 1.00 88.81 88 PRO A CA 1
ATOM 660 C C . PRO A 1 88 ? -1.939 6.451 10.982 1.00 88.81 88 PRO A C 1
ATOM 662 O O . PRO A 1 88 ? -2.273 7.070 11.992 1.00 88.81 88 PRO A O 1
ATOM 665 N N . ALA A 1 89 ? -2.826 5.964 10.112 1.00 90.75 89 ALA A N 1
ATOM 666 C CA . ALA A 1 89 ? -4.261 6.023 10.354 1.00 90.75 89 ALA A CA 1
ATOM 667 C C . ALA A 1 89 ? -4.641 5.129 11.550 1.00 90.75 89 ALA A C 1
ATOM 669 O O . ALA A 1 89 ? -4.335 3.933 11.566 1.00 90.75 89 ALA A O 1
ATOM 670 N N . LEU A 1 90 ? -5.323 5.707 12.540 1.00 93.25 90 LEU A N 1
ATOM 671 C CA . LEU A 1 90 ? -5.789 5.017 13.742 1.00 93.25 90 LEU A CA 1
ATOM 672 C C . LEU A 1 90 ? -7.300 4.823 13.676 1.00 93.25 90 LEU A C 1
ATOM 674 O O . LEU A 1 90 ? -8.037 5.787 13.483 1.00 93.25 90 LEU A O 1
ATOM 678 N N . GLY A 1 91 ? -7.765 3.588 13.845 1.00 94.94 91 GLY A N 1
ATOM 679 C CA . GLY A 1 91 ? -9.184 3.265 13.969 1.00 94.94 91 GLY A CA 1
ATOM 680 C C . GLY A 1 91 ? -9.648 3.522 15.395 1.00 94.94 91 GLY A C 1
ATOM 681 O O . GLY A 1 91 ? -9.170 2.858 16.309 1.00 94.94 91 GLY A O 1
ATOM 682 N N . LEU A 1 92 ? -10.557 4.475 15.596 1.00 93.75 92 LEU A N 1
ATOM 683 C CA . LEU A 1 92 ? -10.954 4.940 16.926 1.00 93.75 92 LEU A CA 1
ATOM 684 C C . LEU A 1 92 ? -12.313 4.371 17.349 1.00 93.75 92 LEU A C 1
ATOM 686 O O . LEU A 1 92 ? -13.278 4.438 16.585 1.00 93.75 92 LEU A O 1
ATOM 690 N N . ASN A 1 93 ? -12.409 3.917 18.604 1.00 93.75 93 ASN A N 1
ATOM 691 C CA . ASN A 1 93 ? -13.643 3.415 19.222 1.00 93.75 93 ASN A CA 1
ATOM 692 C C . ASN A 1 93 ? -14.343 2.330 18.379 1.00 93.75 93 ASN A C 1
ATOM 694 O O . ASN A 1 93 ? -15.542 2.408 18.109 1.00 93.75 93 ASN A O 1
ATOM 698 N N . LEU A 1 94 ? -13.580 1.336 17.926 1.00 95.88 94 LEU A N 1
ATOM 699 C CA . LEU A 1 94 ? -14.101 0.218 17.149 1.00 95.88 94 LEU A CA 1
ATOM 700 C C . LEU A 1 94 ? -14.748 -0.814 18.067 1.00 95.88 94 LEU A C 1
ATOM 702 O O . LEU A 1 94 ? -14.110 -1.333 18.982 1.00 95.88 94 LEU A O 1
ATOM 706 N N . THR A 1 95 ? -15.991 -1.168 17.773 1.00 96.50 95 THR A N 1
ATOM 707 C CA . THR A 1 95 ? -16.680 -2.310 18.379 1.00 96.50 95 THR A CA 1
ATOM 708 C C . THR A 1 95 ? -16.112 -3.633 17.866 1.00 96.50 95 THR A C 1
ATOM 710 O O . THR A 1 95 ? -15.513 -3.710 16.792 1.00 96.50 95 THR A O 1
ATOM 713 N N . TRP A 1 96 ? -16.381 -4.731 18.573 1.00 95.75 96 TRP A N 1
ATOM 714 C CA . TRP A 1 96 ? -15.948 -6.068 18.147 1.00 95.75 96 TRP A CA 1
ATOM 715 C C . TRP A 1 96 ? -16.474 -6.508 16.779 1.00 95.75 96 TRP A C 1
ATOM 717 O O . TRP A 1 96 ? -15.778 -7.217 16.052 1.00 95.75 96 TRP A O 1
ATOM 727 N N . ALA A 1 97 ? -17.675 -6.071 16.396 1.00 97.06 97 ALA A N 1
ATOM 728 C CA . ALA A 1 97 ? -18.212 -6.337 15.064 1.00 97.06 97 ALA A CA 1
ATOM 729 C C . ALA A 1 97 ? -17.386 -5.626 13.975 1.00 97.06 97 ALA A C 1
ATOM 731 O O . ALA A 1 97 ? -17.066 -6.219 12.944 1.00 97.06 97 ALA A O 1
ATOM 732 N N . GLU A 1 98 ? -16.987 -4.378 14.227 1.00 97.44 98 GLU A N 1
ATOM 733 C CA . GLU A 1 98 ? -16.159 -3.582 13.316 1.00 97.44 98 GLU A CA 1
ATOM 734 C C . GLU A 1 98 ? -14.714 -4.109 13.275 1.00 97.44 98 GLU A C 1
ATOM 736 O O . GLU A 1 98 ? -14.129 -4.214 12.197 1.00 97.44 98 GLU A O 1
ATOM 741 N N . VAL A 1 99 ? -14.169 -4.560 14.412 1.00 96.56 99 VAL A N 1
ATOM 742 C CA . VAL A 1 99 ? -12.896 -5.302 14.474 1.00 96.56 99 VAL A CA 1
ATOM 743 C C . VAL A 1 99 ? -12.972 -6.590 13.643 1.00 96.56 99 VAL A C 1
ATOM 745 O O . VAL A 1 99 ? -12.035 -6.910 12.912 1.00 96.56 99 VAL A O 1
ATOM 748 N N . GLY A 1 100 ? -14.094 -7.314 13.691 1.00 96.75 100 GLY A N 1
ATOM 749 C CA . GLY A 1 100 ? -14.333 -8.483 12.841 1.00 96.75 100 GLY A CA 1
ATOM 750 C C . GLY A 1 100 ? -14.315 -8.141 11.347 1.00 96.75 100 GLY A C 1
ATOM 751 O O . GLY A 1 100 ? -13.672 -8.839 10.559 1.00 96.75 100 GLY A O 1
ATOM 752 N N . ALA A 1 101 ? -14.955 -7.035 10.953 1.00 96.75 101 ALA A N 1
ATOM 753 C CA . ALA A 1 101 ? -14.910 -6.536 9.577 1.00 96.75 101 ALA A CA 1
ATOM 754 C C . ALA A 1 101 ? -13.484 -6.153 9.149 1.00 96.75 101 ALA A C 1
ATOM 756 O O . ALA A 1 101 ? -13.082 -6.442 8.018 1.00 96.75 101 ALA A O 1
ATOM 757 N N . LEU A 1 102 ? -12.709 -5.562 10.062 1.00 96.00 102 LEU A N 1
ATOM 758 C CA . LEU A 1 102 ? -11.313 -5.210 9.838 1.00 96.00 102 LEU A CA 1
ATOM 759 C C . LEU A 1 102 ? -10.425 -6.440 9.628 1.00 96.00 102 LEU A C 1
ATOM 761 O O . LEU A 1 102 ? -9.664 -6.492 8.665 1.00 96.00 102 LEU A O 1
ATOM 765 N N . ILE A 1 103 ? -10.564 -7.462 10.472 1.00 95.62 103 ILE A N 1
ATOM 766 C CA . ILE A 1 103 ? -9.858 -8.739 10.311 1.00 95.62 103 ILE A CA 1
ATOM 767 C C . ILE A 1 103 ? -10.183 -9.362 8.951 1.00 95.62 103 ILE A C 1
ATOM 769 O O . ILE A 1 103 ? -9.271 -9.752 8.228 1.00 95.62 103 ILE A O 1
ATOM 773 N N . ALA A 1 104 ? -11.462 -9.398 8.570 1.00 94.38 104 ALA A N 1
ATOM 774 C CA . ALA A 1 104 ? -11.873 -9.939 7.278 1.00 94.38 104 ALA A CA 1
ATOM 775 C C . ALA A 1 104 ? -11.292 -9.139 6.098 1.00 94.38 104 ALA A C 1
ATOM 777 O O . ALA A 1 104 ? -10.987 -9.715 5.053 1.00 94.38 104 ALA A O 1
ATOM 778 N N . ALA A 1 105 ? -11.145 -7.820 6.241 1.00 93.19 105 ALA A N 1
ATOM 779 C CA . ALA A 1 105 ? -10.496 -6.980 5.240 1.00 93.19 105 ALA A CA 1
ATOM 780 C C . ALA A 1 105 ? -8.995 -7.278 5.127 1.00 93.19 105 ALA A C 1
ATOM 782 O O . ALA A 1 105 ? -8.500 -7.429 4.014 1.00 93.19 105 ALA A O 1
ATOM 783 N N . ILE A 1 106 ? -8.295 -7.462 6.251 1.00 92.62 106 ILE A N 1
ATOM 784 C CA . ILE A 1 106 ? -6.879 -7.860 6.256 1.00 92.62 106 ILE A CA 1
ATOM 785 C C . ILE A 1 106 ? -6.699 -9.267 5.670 1.00 92.62 106 ILE A C 1
ATOM 787 O O . ILE A 1 106 ? -5.774 -9.494 4.897 1.00 92.62 106 ILE A O 1
ATOM 791 N N . ASP A 1 107 ? -7.602 -10.207 5.958 1.00 89.81 107 ASP A N 1
ATOM 792 C CA . ASP A 1 107 ? -7.561 -11.548 5.364 1.00 89.81 107 ASP A CA 1
ATOM 793 C C . ASP A 1 107 ? -7.668 -11.492 3.832 1.00 89.81 107 ASP A C 1
ATOM 795 O O . ASP A 1 107 ? -6.948 -12.215 3.140 1.00 89.81 107 ASP A O 1
ATOM 799 N N . ARG A 1 108 ? -8.512 -10.603 3.287 1.00 87.06 108 ARG A N 1
ATOM 800 C CA . ARG A 1 108 ? -8.563 -10.334 1.838 1.00 87.06 108 ARG A CA 1
ATOM 801 C C . ARG A 1 108 ? -7.297 -9.632 1.349 1.00 87.06 108 ARG A C 1
ATOM 803 O O . ARG A 1 108 ? -6.775 -9.993 0.298 1.00 87.06 108 ARG A O 1
ATOM 810 N N . ALA A 1 109 ? -6.789 -8.668 2.113 1.00 84.19 109 ALA A N 1
ATOM 811 C CA . ALA A 1 109 ? -5.566 -7.932 1.807 1.00 84.19 109 ALA A CA 1
ATOM 812 C C . ALA A 1 109 ? -4.330 -8.841 1.750 1.00 84.19 109 ALA A C 1
ATOM 814 O O . ALA A 1 109 ? -3.450 -8.627 0.930 1.00 84.19 109 ALA A O 1
ATOM 815 N N . CYS A 1 110 ? -4.287 -9.920 2.533 1.00 80.19 110 CYS A N 1
ATOM 816 C CA . CYS A 1 110 ? -3.220 -10.922 2.450 1.00 80.19 110 CYS A CA 1
ATOM 817 C C . CYS A 1 110 ? -3.144 -11.612 1.078 1.00 80.19 110 CYS A C 1
ATOM 819 O O . CYS A 1 110 ? -2.105 -12.167 0.735 1.00 80.19 110 CYS A O 1
ATOM 821 N N . LEU A 1 111 ? -4.231 -11.593 0.301 1.00 77.31 111 LEU A N 1
ATOM 822 C CA . LEU A 1 111 ? -4.284 -12.130 -1.061 1.00 77.31 111 LEU A CA 1
ATOM 823 C C . LEU A 1 111 ? -4.010 -11.057 -2.126 1.00 77.31 111 LEU A C 1
ATOM 825 O O . LEU A 1 111 ? -3.945 -11.384 -3.309 1.00 77.31 111 LEU A O 1
ATOM 829 N N . SER A 1 112 ? -3.871 -9.789 -1.726 1.00 66.31 112 SER A N 1
ATOM 830 C CA . SER A 1 112 ? -3.703 -8.651 -2.626 1.00 66.31 112 SER A CA 1
ATOM 831 C C . SER A 1 112 ? -2.460 -7.835 -2.248 1.00 66.31 112 SER A C 1
ATOM 833 O O . SER A 1 112 ? -2.465 -7.143 -1.230 1.00 66.31 112 SER A O 1
ATOM 835 N N . PRO A 1 113 ? -1.399 -7.852 -3.069 1.00 53.94 113 PRO A N 1
ATOM 836 C CA . PRO A 1 113 ? -0.107 -7.248 -2.731 1.00 53.94 113 PRO A CA 1
ATOM 837 C C . PRO A 1 113 ? -0.131 -5.728 -2.476 1.00 53.94 113 PRO A C 1
ATOM 839 O O . PRO A 1 113 ? 0.850 -5.213 -1.949 1.00 53.94 113 PRO A O 1
ATOM 842 N N . ASN A 1 114 ? -1.229 -5.024 -2.793 1.00 58.19 114 ASN A N 1
ATOM 843 C CA . ASN A 1 114 ? -1.361 -3.572 -2.587 1.00 58.19 114 ASN A CA 1
ATOM 844 C C . ASN A 1 114 ? -2.672 -3.146 -1.925 1.00 58.19 114 ASN A C 1
ATOM 846 O O . ASN A 1 114 ? -3.049 -1.975 -1.993 1.00 58.19 114 ASN A O 1
ATOM 850 N N . ALA A 1 115 ? -3.407 -4.071 -1.312 1.00 69.62 115 ALA A N 1
ATOM 851 C CA . ALA A 1 115 ? -4.464 -3.641 -0.409 1.00 69.62 115 ALA A CA 1
ATOM 852 C C . ALA A 1 115 ? -3.844 -2.746 0.678 1.00 69.62 115 ALA A C 1
ATOM 854 O O . ALA A 1 115 ? -2.721 -2.993 1.111 1.00 69.62 115 ALA A O 1
ATOM 855 N N . GLY A 1 116 ? -4.530 -1.677 1.081 1.00 68.25 116 GLY A N 1
ATOM 856 C CA . GLY A 1 116 ? -4.010 -0.744 2.082 1.00 68.25 116 GLY A CA 1
ATOM 857 C C . GLY A 1 116 ? -3.005 0.279 1.554 1.00 68.25 116 GLY A C 1
ATOM 858 O O . GLY A 1 116 ? -2.495 1.059 2.350 1.00 68.25 116 GLY A O 1
ATOM 859 N N . VAL A 1 117 ? -2.701 0.284 0.255 1.00 69.88 117 VAL A N 1
ATOM 860 C CA . VAL A 1 117 ? -1.809 1.267 -0.366 1.00 69.88 117 VAL A CA 1
ATOM 861 C C . VAL A 1 117 ? -2.653 2.418 -0.949 1.00 69.88 117 VAL A C 1
ATOM 863 O O . VAL A 1 117 ? -3.546 2.139 -1.752 1.00 69.88 117 VAL A O 1
ATOM 866 N N . PRO A 1 118 ? -2.406 3.692 -0.575 1.00 62.75 118 PRO A N 1
ATOM 867 C CA . PRO A 1 118 ? -3.179 4.839 -1.061 1.00 62.75 118 PRO A CA 1
ATOM 868 C C . PRO A 1 118 ? -3.159 4.964 -2.599 1.00 62.75 118 PRO A C 1
ATOM 870 O O . PRO A 1 118 ? -2.081 4.847 -3.193 1.00 62.75 118 PRO A O 1
ATOM 873 N N . PRO A 1 119 ? -4.295 5.267 -3.261 1.00 53.19 119 PRO A N 1
ATOM 874 C CA . PRO A 1 119 ? -4.357 5.383 -4.717 1.00 53.19 119 PRO A CA 1
ATOM 875 C C . PRO A 1 119 ? -3.454 6.501 -5.261 1.00 53.19 119 PRO A C 1
ATOM 877 O O . PRO A 1 119 ? -3.346 7.589 -4.687 1.00 53.19 119 PRO A O 1
ATOM 880 N N . GLY A 1 120 ? -2.823 6.235 -6.408 1.00 49.41 120 GLY A N 1
ATOM 881 C CA . GLY A 1 120 ? -2.175 7.235 -7.261 1.00 49.41 120 GLY A CA 1
ATOM 882 C C . GLY A 1 120 ? -0.987 8.030 -6.697 1.00 49.41 120 GLY A C 1
ATOM 883 O O . GLY A 1 120 ? -0.570 8.987 -7.355 1.00 49.41 120 GLY A O 1
ATOM 884 N N . ARG A 1 121 ? -0.435 7.710 -5.514 1.00 50.31 121 ARG A N 1
ATOM 885 C CA . ARG A 1 121 ? 0.685 8.493 -4.941 1.00 50.31 121 ARG A CA 1
ATOM 886 C C . ARG A 1 121 ? 1.747 7.734 -4.148 1.00 50.31 121 ARG A C 1
ATOM 888 O O . ARG A 1 121 ? 2.835 8.279 -3.995 1.00 50.31 121 ARG A O 1
ATOM 895 N N . ILE A 1 122 ? 1.474 6.558 -3.584 1.00 49.22 122 ILE A N 1
ATOM 896 C CA . ILE A 1 122 ? 2.335 6.006 -2.524 1.00 49.22 122 ILE A CA 1
ATOM 897 C C . ILE A 1 122 ? 2.487 4.499 -2.707 1.00 49.22 122 ILE A C 1
ATOM 899 O O . ILE A 1 122 ? 1.538 3.826 -3.068 1.00 49.22 122 ILE A O 1
ATOM 903 N N . GLY A 1 123 ? 3.696 3.981 -2.487 1.00 56.12 123 GLY A N 1
ATOM 904 C CA . GLY A 1 123 ? 4.009 2.550 -2.529 1.00 56.12 123 GLY A CA 1
ATOM 905 C C . GLY A 1 123 ? 5.321 2.261 -3.244 1.00 56.12 123 GLY A C 1
ATOM 906 O O . GLY A 1 123 ? 6.068 1.400 -2.793 1.00 56.12 123 GLY A O 1
ATOM 907 N N . TRP A 1 124 ? 5.639 3.026 -4.292 1.00 66.25 124 TRP A N 1
ATOM 908 C CA . TRP A 1 124 ? 6.865 2.855 -5.076 1.00 66.25 124 TRP A CA 1
ATOM 909 C C . TRP A 1 124 ? 8.032 3.707 -4.600 1.00 66.25 124 TRP A C 1
ATOM 911 O O . TRP A 1 124 ? 9.164 3.274 -4.748 1.00 66.25 124 TRP A O 1
ATOM 921 N N . ALA A 1 125 ? 7.786 4.879 -4.011 1.00 68.19 125 ALA A N 1
ATOM 922 C CA . ALA A 1 125 ? 8.852 5.752 -3.523 1.00 68.19 125 ALA A CA 1
ATOM 923 C C . ALA A 1 125 ? 9.815 4.991 -2.593 1.00 68.19 125 ALA A C 1
ATOM 925 O O . ALA A 1 125 ? 9.388 4.366 -1.619 1.00 68.19 125 ALA A O 1
ATOM 926 N N . GLY A 1 126 ? 11.106 5.031 -2.922 1.00 70.75 126 GLY A N 1
ATOM 927 C CA . GLY A 1 126 ? 12.160 4.328 -2.194 1.00 70.75 126 GLY A CA 1
ATOM 928 C C . GLY A 1 126 ? 12.228 2.816 -2.436 1.00 70.75 126 GLY A C 1
ATOM 929 O O . GLY A 1 126 ? 13.073 2.170 -1.826 1.00 70.75 126 GLY A O 1
ATOM 930 N N . ARG A 1 127 ? 11.376 2.232 -3.295 1.00 75.19 127 ARG A N 1
ATOM 931 C CA . ARG A 1 127 ? 11.516 0.826 -3.693 1.00 75.19 127 ARG A CA 1
ATOM 932 C C . ARG A 1 127 ? 12.664 0.665 -4.671 1.00 75.19 127 ARG A C 1
ATOM 934 O O . ARG A 1 127 ? 12.760 1.413 -5.647 1.00 75.19 127 ARG A O 1
ATOM 941 N N . ASP A 1 128 ? 13.448 -0.375 -4.431 1.00 84.94 128 ASP A N 1
ATOM 942 C CA . ASP A 1 128 ? 14.400 -0.876 -5.403 1.00 84.94 128 ASP A CA 1
ATOM 943 C C . ASP A 1 128 ? 13.673 -1.731 -6.442 1.00 84.94 128 ASP A C 1
ATOM 945 O O . ASP A 1 128 ? 12.847 -2.588 -6.124 1.00 84.94 128 ASP A O 1
ATOM 949 N N . VAL A 1 129 ? 13.978 -1.458 -7.701 1.00 87.12 129 VAL A N 1
ATOM 950 C CA . VAL A 1 129 ? 13.498 -2.178 -8.873 1.00 87.12 129 VAL A CA 1
ATOM 951 C C . VAL A 1 129 ? 14.684 -2.510 -9.766 1.00 87.12 129 VAL A C 1
ATOM 953 O O . VAL A 1 129 ? 15.721 -1.845 -9.739 1.00 87.12 129 VAL A O 1
ATOM 956 N N . TYR A 1 130 ? 14.532 -3.546 -10.577 1.00 88.94 130 TYR A N 1
ATOM 957 C CA . TYR A 1 130 ? 15.609 -4.118 -11.365 1.00 88.94 130 TYR A CA 1
ATOM 958 C C . TYR A 1 130 ? 15.290 -4.060 -12.852 1.00 88.94 130 TYR A C 1
ATOM 960 O O . TYR A 1 130 ? 14.206 -4.449 -13.280 1.00 88.94 130 TYR A O 1
ATOM 968 N N . HIS A 1 131 ? 16.250 -3.607 -13.649 1.00 87.44 131 HIS A N 1
ATOM 969 C CA . HIS A 1 131 ? 16.154 -3.571 -15.105 1.00 87.44 131 HIS A CA 1
ATOM 970 C C . HIS A 1 131 ? 17.215 -4.479 -15.724 1.00 87.44 131 HIS A C 1
ATOM 972 O O . HIS A 1 131 ? 18.406 -4.278 -15.487 1.00 87.44 131 HIS A O 1
ATOM 978 N N . GLY A 1 132 ? 16.789 -5.467 -16.511 1.00 85.38 132 GLY A N 1
ATOM 979 C CA . GLY A 1 132 ? 17.682 -6.292 -17.323 1.00 85.38 132 GLY A CA 1
ATOM 980 C C . GLY A 1 132 ? 17.931 -5.642 -18.683 1.00 85.38 132 GLY A C 1
ATOM 981 O O . GLY A 1 132 ? 16.989 -5.185 -19.323 1.00 85.38 132 GLY A O 1
ATOM 982 N N . THR A 1 133 ? 19.189 -5.582 -19.120 1.00 84.38 133 THR A N 1
ATOM 983 C CA . THR A 1 133 ? 19.575 -5.051 -20.439 1.00 84.38 133 THR A CA 1
ATOM 984 C C . THR A 1 133 ? 20.951 -5.572 -20.876 1.00 84.38 133 THR A C 1
ATOM 986 O O . THR A 1 133 ? 21.613 -6.293 -20.126 1.00 84.38 133 THR A O 1
ATOM 989 N N . ASP A 1 134 ? 21.396 -5.245 -22.088 1.00 84.00 134 ASP A N 1
ATOM 990 C CA . ASP A 1 134 ? 22.747 -5.570 -22.555 1.00 84.00 134 ASP A CA 1
ATOM 991 C C . ASP A 1 134 ? 23.816 -4.685 -21.880 1.00 84.00 134 ASP A C 1
ATOM 993 O O . ASP A 1 134 ? 23.539 -3.592 -21.382 1.00 84.00 134 ASP A O 1
ATOM 997 N N . ALA A 1 135 ? 25.069 -5.145 -21.859 1.00 85.06 135 ALA A N 1
ATOM 998 C CA . ALA A 1 135 ? 26.157 -4.439 -21.178 1.00 85.06 135 ALA A CA 1
ATOM 999 C C . ALA A 1 135 ? 26.457 -3.033 -21.743 1.00 85.06 135 ALA A C 1
ATOM 1001 O O . ALA A 1 135 ? 26.954 -2.169 -21.014 1.00 85.06 135 ALA A O 1
ATOM 1002 N N . GLY A 1 136 ? 26.192 -2.790 -23.031 1.00 85.75 136 GLY A N 1
ATOM 1003 C CA . GLY A 1 136 ? 26.376 -1.480 -23.656 1.00 85.75 136 GLY A CA 1
ATOM 1004 C C . GLY A 1 136 ? 25.325 -0.486 -23.172 1.00 85.75 136 GLY A C 1
ATOM 1005 O O . GLY A 1 136 ? 25.674 0.580 -22.665 1.00 85.75 136 GLY A O 1
ATOM 1006 N N . SER A 1 137 ? 24.057 -0.882 -23.246 1.00 85.94 137 SER A N 1
ATOM 1007 C CA . SER A 1 137 ? 22.916 -0.107 -22.752 1.00 85.94 137 SER A CA 1
ATOM 1008 C C . SER A 1 137 ? 22.989 0.131 -21.243 1.00 85.94 137 SER A C 1
ATOM 1010 O O . SER A 1 137 ? 22.687 1.226 -20.777 1.00 85.94 137 SER A O 1
ATOM 1012 N N . ALA A 1 138 ? 23.453 -0.853 -20.464 1.00 88.00 138 ALA A N 1
ATOM 1013 C CA . ALA A 1 138 ? 23.656 -0.685 -19.026 1.00 88.00 138 ALA A CA 1
ATOM 1014 C C . ALA A 1 138 ? 24.664 0.431 -18.713 1.00 88.00 138 ALA A C 1
ATOM 1016 O O . ALA A 1 138 ? 24.422 1.253 -17.829 1.00 88.00 138 ALA A O 1
ATOM 1017 N N . ARG A 1 139 ? 25.778 0.486 -19.457 1.00 88.81 139 ARG A N 1
ATOM 1018 C CA . ARG A 1 139 ? 26.784 1.546 -19.311 1.00 88.81 139 ARG A CA 1
ATOM 1019 C C . ARG A 1 139 ? 26.215 2.912 -19.687 1.00 88.81 139 ARG A C 1
ATOM 1021 O O . ARG A 1 139 ? 26.402 3.859 -18.932 1.00 88.81 139 ARG A O 1
ATOM 1028 N N . ASP A 1 140 ? 25.480 2.994 -20.795 1.00 88.81 140 ASP A N 1
ATOM 1029 C CA . ASP A 1 140 ? 24.828 4.237 -21.223 1.00 88.81 140 ASP A CA 1
ATOM 1030 C C . ASP A 1 140 ? 23.841 4.756 -20.169 1.00 88.81 140 ASP A C 1
ATOM 1032 O O . ASP A 1 140 ? 23.875 5.931 -19.825 1.00 88.81 140 ASP A O 1
ATOM 1036 N N . ILE A 1 141 ? 23.025 3.881 -19.573 1.00 89.00 141 ILE A N 1
ATOM 1037 C CA . ILE A 1 141 ? 22.088 4.272 -18.509 1.00 89.00 141 ILE A CA 1
ATOM 1038 C C . ILE A 1 141 ? 22.830 4.793 -17.272 1.00 89.00 141 ILE A C 1
ATOM 1040 O O . ILE A 1 141 ? 22.377 5.754 -16.652 1.00 89.00 141 ILE A O 1
ATOM 1044 N N . LEU A 1 142 ? 23.960 4.188 -16.899 1.00 88.19 142 LEU A N 1
ATOM 1045 C CA . LEU A 1 142 ? 24.757 4.651 -15.758 1.00 88.19 142 LEU A CA 1
ATOM 1046 C C . LEU A 1 142 ? 25.420 6.011 -16.021 1.00 88.19 142 LEU A C 1
ATOM 1048 O O . LEU A 1 142 ? 25.533 6.817 -15.099 1.00 88.19 142 LEU A O 1
ATOM 1052 N N . GLU A 1 143 ? 25.850 6.270 -17.256 1.00 91.62 143 GLU A N 1
ATOM 1053 C CA . GLU A 1 143 ? 26.528 7.515 -17.641 1.00 91.62 143 GLU A CA 1
ATOM 1054 C C . GLU A 1 143 ? 25.543 8.657 -17.939 1.00 91.62 143 GLU A C 1
ATOM 1056 O O . GLU A 1 143 ? 25.779 9.799 -17.543 1.00 91.62 143 GLU A O 1
ATOM 1061 N N . ASN A 1 144 ? 24.429 8.353 -18.610 1.00 88.25 144 ASN A N 1
ATOM 1062 C CA . ASN A 1 144 ? 23.521 9.333 -19.215 1.00 88.25 144 ASN A CA 1
ATOM 1063 C C . ASN A 1 144 ? 22.089 9.288 -18.654 1.00 88.25 144 ASN A C 1
ATOM 1065 O O . ASN A 1 144 ? 21.279 10.169 -18.955 1.00 88.25 144 ASN A O 1
ATOM 1069 N N . GLY A 1 145 ? 21.768 8.302 -17.815 1.00 84.31 145 GLY A N 1
ATOM 1070 C CA . GLY A 1 145 ? 20.444 8.112 -17.229 1.00 84.31 145 GLY A CA 1
ATOM 1071 C C . GLY A 1 145 ? 19.451 7.379 -18.136 1.00 84.31 145 GLY A C 1
ATOM 1072 O O . GLY A 1 145 ? 19.721 7.035 -19.286 1.00 84.31 145 GLY A O 1
ATOM 1073 N N . VAL A 1 146 ? 18.253 7.128 -17.600 1.00 82.81 146 VAL A N 1
ATOM 1074 C CA . VAL A 1 146 ? 17.196 6.395 -18.311 1.00 82.81 146 VAL A CA 1
ATOM 1075 C C . VAL A 1 146 ? 16.531 7.266 -19.375 1.00 82.81 146 VAL A C 1
ATOM 1077 O O . VAL A 1 146 ? 15.947 8.314 -19.088 1.00 82.81 146 VAL A O 1
ATOM 1080 N N . ARG A 1 147 ? 16.519 6.756 -20.606 1.00 81.50 147 ARG A N 1
ATOM 1081 C CA . ARG A 1 147 ? 15.803 7.330 -21.745 1.00 81.50 147 ARG A CA 1
ATOM 1082 C C . ARG A 1 147 ? 14.563 6.512 -22.079 1.00 81.50 147 ARG A C 1
ATOM 1084 O O . ARG A 1 147 ? 14.634 5.501 -22.768 1.00 81.50 147 ARG A O 1
ATOM 1091 N N . ILE A 1 148 ? 13.404 6.972 -21.604 1.00 74.50 148 ILE A N 1
ATOM 1092 C CA . ILE A 1 148 ? 12.111 6.295 -21.832 1.00 74.50 148 ILE A CA 1
ATOM 1093 C C . ILE A 1 148 ? 11.825 6.139 -23.331 1.00 74.50 148 ILE A C 1
ATOM 1095 O O . ILE A 1 148 ? 11.214 5.161 -23.756 1.00 74.50 148 ILE A O 1
ATOM 1099 N N . ASP A 1 149 ? 12.283 7.096 -24.138 1.00 74.62 149 ASP A N 1
ATOM 1100 C CA . ASP A 1 149 ? 12.064 7.081 -25.573 1.00 74.62 149 ASP A CA 1
ATOM 1101 C C . ASP A 1 149 ? 12.832 5.975 -26.300 1.00 74.62 149 ASP A C 1
ATOM 1103 O O . ASP A 1 149 ? 12.406 5.611 -27.385 1.00 74.62 149 ASP A O 1
ATOM 1107 N N . ALA A 1 150 ? 13.884 5.411 -25.702 1.00 74.31 150 ALA A N 1
ATOM 1108 C CA . ALA A 1 150 ? 14.703 4.355 -26.298 1.00 74.31 150 ALA A CA 1
ATOM 1109 C C . ALA A 1 150 ? 14.068 2.951 -26.220 1.00 74.31 150 ALA A C 1
ATOM 1111 O O . ALA A 1 150 ? 14.573 2.011 -26.832 1.00 74.31 150 ALA A O 1
ATOM 1112 N N . SER A 1 151 ? 12.961 2.788 -25.488 1.00 74.06 151 SER A N 1
ATOM 1113 C CA . SER A 1 151 ? 12.306 1.493 -25.284 1.00 74.06 151 SER A CA 1
ATOM 1114 C C . SER A 1 151 ? 10.910 1.475 -25.904 1.00 74.06 151 SER A C 1
ATOM 1116 O O . SER A 1 151 ? 9.953 2.026 -25.363 1.00 74.06 151 SER A O 1
ATOM 1118 N N . HIS A 1 152 ? 10.804 0.829 -27.068 1.00 71.06 152 HIS A N 1
ATOM 1119 C CA . HIS A 1 152 ? 9.607 0.843 -27.920 1.00 71.06 152 HIS A CA 1
ATOM 1120 C C . HIS A 1 152 ? 8.814 -0.478 -27.941 1.00 71.06 152 HIS A C 1
ATOM 1122 O O . HIS A 1 152 ? 7.814 -0.567 -28.646 1.00 71.06 152 HIS A O 1
ATOM 1128 N N . LYS A 1 153 ? 9.271 -1.528 -27.245 1.00 63.16 153 LYS A N 1
ATOM 1129 C CA . LYS A 1 153 ? 8.839 -2.921 -27.497 1.00 63.16 153 LYS A CA 1
ATOM 1130 C C . LYS A 1 153 ? 8.036 -3.589 -26.371 1.00 63.16 153 LYS A C 1
ATOM 1132 O O . LYS A 1 153 ? 7.997 -4.812 -26.314 1.00 63.16 153 LYS A O 1
ATOM 1137 N N . GLY A 1 154 ? 7.402 -2.835 -25.478 1.00 70.44 154 GLY A N 1
ATOM 1138 C CA . GLY A 1 154 ? 6.658 -3.435 -24.367 1.00 70.44 154 GLY A CA 1
ATOM 1139 C C . GLY A 1 154 ? 5.137 -3.375 -24.506 1.00 70.44 154 GLY A C 1
ATOM 1140 O O . GLY A 1 154 ? 4.590 -2.547 -25.235 1.00 70.44 154 GLY A O 1
ATOM 1141 N N . TYR A 1 155 ? 4.448 -4.261 -23.784 1.00 76.06 155 TYR A N 1
ATOM 1142 C CA . TYR A 1 155 ? 2.989 -4.423 -23.853 1.00 76.06 155 TYR A CA 1
ATOM 1143 C C . TYR A 1 155 ? 2.204 -3.231 -23.275 1.00 76.06 155 TYR A C 1
ATOM 1145 O O . TYR A 1 155 ? 1.050 -3.029 -23.643 1.00 76.06 155 TYR A O 1
ATOM 1153 N N . LEU A 1 156 ? 2.837 -2.407 -22.430 1.00 81.19 156 LEU A N 1
ATOM 1154 C CA . LEU A 1 156 ? 2.290 -1.132 -21.938 1.00 81.19 156 LEU A CA 1
ATOM 1155 C C . LEU A 1 156 ? 2.769 0.070 -22.767 1.00 81.19 156 LEU A C 1
ATOM 1157 O O . LEU A 1 156 ? 2.612 1.214 -22.346 1.00 81.19 156 LEU A O 1
ATOM 1161 N N . GLY A 1 157 ? 3.340 -0.177 -23.948 1.00 81.56 157 GLY A N 1
ATOM 1162 C CA . GLY A 1 157 ? 3.802 0.854 -24.868 1.00 81.56 157 GLY A CA 1
ATOM 1163 C C . GLY A 1 157 ? 5.244 1.294 -24.641 1.00 81.56 157 GLY A C 1
ATOM 1164 O O . GLY A 1 157 ? 6.074 0.560 -24.094 1.00 81.56 157 GLY A O 1
ATOM 1165 N N . GLN A 1 158 ? 5.553 2.511 -25.094 1.00 84.44 158 GLN A N 1
ATOM 1166 C CA . GLN A 1 158 ? 6.874 3.117 -24.927 1.00 84.44 158 GLN A CA 1
ATOM 1167 C C . GLN A 1 158 ? 7.150 3.396 -23.443 1.00 84.44 158 GLN A C 1
ATOM 1169 O O . GLN A 1 158 ? 6.448 4.193 -22.819 1.00 84.44 158 GLN A O 1
ATOM 1174 N N . GLY A 1 159 ? 8.172 2.756 -22.878 1.00 78.88 159 GLY A N 1
ATOM 1175 C CA . GLY A 1 159 ? 8.346 2.727 -21.428 1.00 78.88 159 GLY A CA 1
ATOM 1176 C C . GLY A 1 159 ? 9.636 2.062 -20.980 1.00 78.88 159 GLY A C 1
ATOM 1177 O O . GLY A 1 159 ? 10.209 1.252 -21.700 1.00 78.88 159 GLY A O 1
ATOM 1178 N N . PHE A 1 160 ? 10.082 2.376 -19.769 1.00 80.50 160 PHE A N 1
ATOM 1179 C CA . PHE A 1 160 ? 11.199 1.685 -19.135 1.00 80.50 160 PHE A CA 1
ATOM 1180 C C . PHE A 1 160 ? 10.660 0.575 -18.223 1.00 80.50 160 PHE A C 1
ATOM 1182 O O . PHE A 1 160 ? 9.905 0.859 -17.295 1.00 80.50 160 PHE A O 1
ATOM 1189 N N . TYR A 1 161 ? 11.008 -0.680 -18.516 1.00 83.94 161 TYR A N 1
ATOM 1190 C CA . TYR A 1 161 ? 10.417 -1.861 -17.879 1.00 83.94 161 TYR A CA 1
ATOM 1191 C C . TYR A 1 161 ? 11.330 -2.402 -16.784 1.00 83.94 161 TYR A C 1
ATOM 1193 O O . TYR A 1 161 ? 12.521 -2.611 -17.011 1.00 83.94 161 TYR A O 1
ATOM 1201 N N . VAL A 1 162 ? 10.769 -2.639 -15.602 1.00 85.38 162 VAL A N 1
ATOM 1202 C CA . VAL A 1 162 ? 11.505 -3.083 -14.414 1.00 85.38 162 VAL A CA 1
ATOM 1203 C C . VAL A 1 162 ? 10.772 -4.230 -13.722 1.00 85.38 162 VAL A C 1
ATOM 1205 O O . VAL A 1 162 ? 9.568 -4.401 -13.903 1.00 85.38 162 VAL A O 1
ATOM 1208 N N . ALA A 1 163 ? 11.493 -4.999 -12.913 1.00 85.31 163 ALA A N 1
ATOM 1209 C CA . ALA A 1 163 ? 10.956 -6.046 -12.053 1.00 85.31 163 ALA A CA 1
ATOM 1210 C C . ALA A 1 163 ? 11.283 -5.762 -10.580 1.00 85.31 163 ALA A C 1
ATOM 1212 O O . ALA A 1 163 ? 12.269 -5.099 -10.274 1.00 85.31 163 ALA A O 1
ATOM 1213 N N . GLU A 1 164 ? 10.486 -6.294 -9.655 1.00 83.62 164 GLU A N 1
ATOM 1214 C CA . GLU A 1 164 ? 10.771 -6.195 -8.211 1.00 83.62 164 GLU A CA 1
ATOM 1215 C C . GLU A 1 164 ? 11.912 -7.125 -7.771 1.00 83.62 164 GLU A C 1
ATOM 1217 O O . GLU A 1 164 ? 12.519 -6.916 -6.728 1.00 83.62 164 GLU A O 1
ATOM 1222 N N . GLU A 1 165 ? 12.223 -8.147 -8.571 1.00 84.12 165 GLU A N 1
ATOM 1223 C CA . GLU A 1 165 ? 13.245 -9.142 -8.261 1.00 84.12 165 GLU A CA 1
ATOM 1224 C C . GLU A 1 165 ? 14.325 -9.167 -9.344 1.00 84.12 165 GLU A C 1
ATOM 1226 O O . GLU A 1 165 ? 14.030 -9.283 -10.537 1.00 84.12 165 GLU A O 1
ATOM 1231 N N . ALA A 1 166 ? 15.593 -9.127 -8.926 1.00 85.69 166 ALA A N 1
ATOM 1232 C CA . ALA A 1 166 ? 16.736 -9.168 -9.839 1.00 85.69 166 ALA A CA 1
ATOM 1233 C C . ALA A 1 166 ? 16.757 -10.441 -10.702 1.00 85.69 166 ALA A C 1
ATOM 1235 O O . ALA A 1 166 ? 17.107 -10.383 -11.878 1.00 85.69 166 ALA A O 1
ATOM 1236 N N . GLY A 1 167 ? 16.350 -11.583 -10.135 1.00 83.31 167 GLY A N 1
ATOM 1237 C CA . GLY A 1 167 ? 16.264 -12.852 -10.862 1.00 83.31 167 GLY A CA 1
ATOM 1238 C C . GLY A 1 167 ? 15.226 -12.818 -11.984 1.00 83.31 167 GLY A C 1
ATOM 1239 O O . GLY A 1 167 ? 15.508 -13.285 -13.084 1.00 83.31 167 GLY A O 1
ATOM 1240 N N . LEU A 1 168 ? 14.067 -12.195 -11.740 1.00 82.62 168 LEU A N 1
ATOM 1241 C CA . LEU A 1 168 ? 13.035 -12.006 -12.759 1.00 82.62 168 LEU A CA 1
ATOM 1242 C C . LEU A 1 168 ? 13.517 -11.053 -13.860 1.00 82.62 168 LEU A C 1
ATOM 1244 O O . LEU A 1 168 ? 13.403 -11.381 -15.040 1.00 82.62 168 LEU A O 1
ATOM 1248 N N . ALA A 1 169 ? 14.124 -9.921 -13.479 1.00 84.25 169 ALA A N 1
ATOM 1249 C CA . ALA A 1 169 ? 14.727 -8.979 -14.425 1.00 84.25 169 ALA A CA 1
ATOM 1250 C C . ALA A 1 169 ? 15.781 -9.653 -15.312 1.0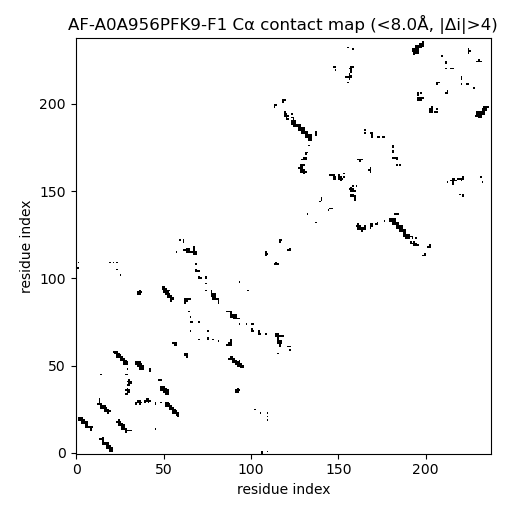0 84.25 169 ALA A C 1
ATOM 1252 O O . ALA A 1 169 ? 15.820 -9.403 -16.513 1.00 84.25 169 ALA A O 1
ATOM 1253 N N . LEU A 1 170 ? 16.604 -10.531 -14.735 1.00 79.88 170 LEU A N 1
ATOM 1254 C CA . LEU A 1 170 ? 17.559 -11.323 -15.495 1.00 79.88 170 LEU A CA 1
ATOM 1255 C C . LEU A 1 170 ? 16.836 -12.295 -16.432 1.00 79.88 170 LEU A C 1
ATOM 1257 O O . LEU A 1 170 ? 17.130 -12.301 -17.618 1.00 79.88 170 LEU A O 1
ATOM 1261 N N . SER A 1 171 ? 15.877 -13.083 -15.939 1.00 77.44 171 SER A N 1
ATOM 1262 C CA . SER A 1 171 ? 15.196 -14.110 -16.741 1.00 77.44 171 SER A CA 1
ATOM 1263 C C . SER A 1 171 ? 14.418 -13.546 -17.933 1.00 77.44 171 SER A C 1
ATOM 1265 O O . SER A 1 171 ? 14.488 -14.119 -19.014 1.00 77.44 171 SER A O 1
ATOM 1267 N N . ASN A 1 172 ? 13.779 -12.381 -17.777 1.00 73.25 172 ASN A N 1
ATOM 1268 C CA . ASN A 1 172 ? 13.045 -11.708 -18.852 1.00 73.25 172 ASN A CA 1
ATOM 1269 C C . ASN A 1 172 ? 13.955 -11.249 -20.006 1.00 73.25 172 ASN A C 1
ATOM 1271 O O . ASN A 1 172 ? 13.463 -10.948 -21.090 1.00 73.25 172 ASN A O 1
ATOM 1275 N N . TYR A 1 173 ? 15.270 -11.172 -19.773 1.00 67.88 173 TYR A N 1
ATOM 1276 C CA . TYR A 1 173 ? 16.253 -10.675 -20.737 1.00 67.88 173 TYR A CA 1
ATOM 1277 C C . TYR A 1 173 ? 17.409 -11.658 -21.008 1.00 67.88 173 TYR A C 1
ATOM 1279 O O . TYR A 1 173 ? 18.222 -11.417 -21.899 1.00 67.88 173 TYR A O 1
ATOM 1287 N N . ALA A 1 174 ? 17.481 -12.784 -20.291 1.00 55.09 174 ALA A N 1
ATOM 1288 C CA . ALA A 1 174 ? 18.526 -13.798 -20.432 1.00 55.09 174 ALA A CA 1
ATOM 1289 C C . ALA A 1 174 ? 18.448 -14.560 -21.766 1.00 55.09 174 ALA A C 1
ATOM 1291 O O . ALA A 1 174 ? 19.468 -15.075 -22.219 1.00 55.09 174 ALA A O 1
ATOM 1292 N N . GLU A 1 175 ? 17.296 -14.563 -22.444 1.00 54.09 175 GLU A N 1
ATOM 1293 C CA . GLU A 1 175 ? 17.161 -15.095 -23.812 1.00 54.09 175 GLU A CA 1
ATOM 1294 C C . GLU A 1 175 ? 17.927 -14.269 -24.869 1.00 54.09 175 GLU A C 1
ATOM 1296 O O . GLU A 1 175 ? 18.072 -14.707 -26.004 1.00 54.09 175 GLU A O 1
ATOM 1301 N N . PHE A 1 176 ? 18.468 -13.097 -24.507 1.00 55.56 176 PHE A N 1
ATOM 1302 C CA . PHE A 1 176 ? 19.330 -12.272 -25.368 1.00 55.56 176 PHE A CA 1
ATOM 1303 C C . PHE A 1 176 ? 20.823 -12.359 -24.995 1.00 55.56 176 PHE A C 1
ATOM 1305 O O . PHE A 1 176 ? 21.633 -11.576 -25.490 1.00 55.56 176 PHE A O 1
ATOM 1312 N N . SER A 1 177 ? 21.209 -13.275 -24.097 1.00 51.69 177 SER A N 1
ATOM 1313 C CA . SER A 1 177 ? 22.565 -13.333 -23.523 1.00 51.69 177 SER A CA 1
ATOM 1314 C C . SER A 1 177 ? 23.633 -13.988 -24.412 1.00 51.69 177 SER A C 1
ATOM 1316 O O . SER A 1 177 ? 24.815 -13.944 -24.059 1.00 51.69 177 SER A O 1
ATOM 1318 N N . ASP A 1 178 ? 23.246 -14.513 -25.577 1.00 54.03 178 ASP A N 1
ATOM 1319 C CA . ASP A 1 178 ? 24.073 -15.416 -26.386 1.00 54.03 178 ASP A CA 1
ATOM 1320 C C . ASP A 1 178 ? 25.295 -14.757 -27.057 1.00 54.03 178 ASP A C 1
ATOM 1322 O O . ASP A 1 178 ? 26.210 -15.471 -27.465 1.00 54.03 178 ASP A O 1
ATOM 1326 N N . GLU A 1 179 ? 25.386 -13.420 -27.126 1.00 53.72 179 GLU A N 1
ATOM 1327 C CA . GLU A 1 179 ? 26.521 -12.747 -27.794 1.00 53.72 179 GLU A CA 1
ATOM 1328 C C . GLU A 1 179 ? 27.271 -11.682 -26.968 1.00 53.72 179 GLU A C 1
ATOM 1330 O O . GLU A 1 179 ? 28.205 -11.062 -27.476 1.00 53.72 179 GLU A O 1
ATOM 1335 N N . GLY A 1 180 ? 26.963 -11.477 -25.680 1.00 57.06 180 GLY A N 1
ATOM 1336 C CA . GLY A 1 180 ? 27.668 -10.419 -24.930 1.00 57.06 180 GLY A CA 1
ATOM 1337 C C . GLY A 1 180 ? 27.483 -10.333 -23.419 1.00 57.06 180 GLY A C 1
ATOM 1338 O O . GLY A 1 180 ? 28.096 -9.464 -22.799 1.00 57.06 180 GLY A O 1
ATOM 1339 N N . GLY A 1 181 ? 26.691 -11.223 -22.814 1.00 64.31 181 GLY A N 1
ATOM 1340 C CA . GLY A 1 181 ? 26.365 -11.163 -21.388 1.00 64.31 181 GLY A CA 1
ATOM 1341 C C . GLY A 1 181 ? 25.333 -10.075 -21.056 1.00 64.31 181 GLY A C 1
ATOM 1342 O O . GLY A 1 181 ? 25.454 -8.915 -21.449 1.00 64.31 181 GLY A O 1
ATOM 1343 N N . GLY A 1 182 ? 24.293 -10.460 -20.317 1.00 74.69 182 GLY A N 1
ATOM 1344 C CA . GLY A 1 182 ? 23.298 -9.528 -19.783 1.00 74.69 182 GLY A CA 1
ATOM 1345 C C . GLY A 1 182 ? 23.805 -8.803 -18.534 1.00 74.69 182 GLY A C 1
ATOM 1346 O O . GLY A 1 182 ? 24.643 -9.315 -17.793 1.00 74.69 182 GLY A O 1
ATOM 1347 N N . SER A 1 183 ? 23.285 -7.606 -18.289 1.00 85.38 183 SER A N 1
ATOM 1348 C CA . SER A 1 183 ? 23.497 -6.826 -17.069 1.00 85.38 183 SER A CA 1
ATOM 1349 C C . SER A 1 183 ? 22.160 -6.537 -16.393 1.00 85.38 183 SER A C 1
ATOM 1351 O O . SER A 1 183 ? 21.145 -6.347 -17.060 1.00 85.38 183 SER A O 1
ATOM 1353 N N . VAL A 1 184 ? 22.163 -6.485 -15.060 1.00 88.69 184 VAL A N 1
ATOM 1354 C CA . VAL A 1 184 ? 21.003 -6.071 -14.262 1.00 88.69 184 VAL A CA 1
ATOM 1355 C C . VAL A 1 184 ? 21.360 -4.794 -13.519 1.00 88.69 184 VAL A C 1
ATOM 1357 O O . VAL A 1 184 ? 22.324 -4.761 -12.755 1.00 88.69 184 VAL A O 1
ATOM 1360 N N . LEU A 1 185 ? 20.578 -3.744 -13.743 1.00 89.56 185 LEU A N 1
ATOM 1361 C CA . LEU A 1 185 ? 20.674 -2.484 -13.019 1.00 89.56 185 LEU A CA 1
ATOM 1362 C C . LEU A 1 185 ? 19.693 -2.495 -11.850 1.00 89.56 185 LEU A C 1
ATOM 1364 O O . LEU A 1 185 ? 18.523 -2.816 -12.044 1.00 89.56 185 LEU A O 1
ATOM 1368 N N . ALA A 1 186 ? 20.161 -2.114 -10.663 1.00 91.19 186 ALA A N 1
ATOM 1369 C CA . ALA A 1 186 ? 19.305 -1.792 -9.526 1.00 91.19 186 ALA A CA 1
ATOM 1370 C C . ALA A 1 186 ? 19.031 -0.285 -9.521 1.00 91.19 186 ALA A C 1
ATOM 1372 O O . ALA A 1 186 ? 19.953 0.520 -9.661 1.00 91.19 186 ALA A O 1
ATOM 1373 N N . LEU A 1 187 ? 17.765 0.090 -9.388 1.00 88.19 187 LEU A N 1
ATOM 1374 C CA . LEU A 1 187 ? 17.294 1.466 -9.461 1.00 88.19 187 LEU A CA 1
ATOM 1375 C C . LEU A 1 187 ? 16.330 1.717 -8.312 1.00 88.19 187 LEU A C 1
ATOM 1377 O O . LEU A 1 187 ? 15.485 0.875 -8.030 1.00 88.19 187 LEU A O 1
ATOM 1381 N N . THR A 1 188 ? 16.399 2.895 -7.708 1.00 86.00 188 THR A N 1
ATOM 1382 C CA . THR A 1 188 ? 15.450 3.297 -6.669 1.00 86.00 188 THR A CA 1
ATOM 1383 C C . THR A 1 188 ? 14.439 4.273 -7.255 1.00 86.00 188 THR A C 1
ATOM 1385 O O . THR A 1 188 ? 14.811 5.270 -7.880 1.00 86.00 188 THR A O 1
ATOM 1388 N N . ILE A 1 189 ? 13.150 4.011 -7.052 1.00 80.94 189 ILE A N 1
ATOM 1389 C CA . ILE A 1 189 ? 12.097 4.927 -7.496 1.00 80.94 189 ILE A CA 1
ATOM 1390 C C . ILE A 1 189 ? 12.106 6.191 -6.629 1.00 80.94 189 ILE A C 1
ATOM 1392 O O . ILE A 1 189 ? 12.056 6.129 -5.398 1.00 80.94 189 ILE A O 1
ATOM 1396 N N . THR A 1 190 ? 12.141 7.353 -7.279 1.00 78.50 190 THR A N 1
ATOM 1397 C CA . THR A 1 190 ? 12.145 8.654 -6.606 1.00 78.50 190 THR A CA 1
ATOM 1398 C C . THR A 1 190 ? 10.821 8.951 -5.913 1.00 78.50 190 THR A C 1
ATOM 1400 O O . THR A 1 190 ? 9.752 8.535 -6.367 1.00 78.50 190 THR A O 1
ATOM 1403 N N . ASP A 1 191 ? 10.888 9.749 -4.849 1.00 70.56 191 ASP A N 1
ATOM 1404 C CA . ASP A 1 191 ? 9.691 10.285 -4.208 1.00 70.56 191 ASP A CA 1
ATOM 1405 C C . ASP A 1 191 ? 8.850 11.120 -5.193 1.00 70.56 191 ASP A C 1
ATOM 1407 O O . ASP A 1 191 ? 9.381 11.795 -6.079 1.00 70.56 191 ASP A O 1
ATOM 1411 N N . GLY A 1 192 ? 7.525 11.029 -5.071 1.00 68.81 192 GLY A N 1
ATOM 1412 C CA . GLY A 1 192 ? 6.561 11.709 -5.942 1.00 68.81 192 GLY A CA 1
ATOM 1413 C C . GLY A 1 192 ? 6.286 11.063 -7.309 1.00 68.81 192 GLY A C 1
ATOM 1414 O O . GLY A 1 192 ? 5.459 11.593 -8.053 1.00 68.81 192 GLY A O 1
ATOM 1415 N N . ALA A 1 193 ? 6.919 9.935 -7.653 1.00 76.00 193 ALA A N 1
ATOM 1416 C CA . ALA A 1 193 ? 6.607 9.202 -8.883 1.00 76.00 193 ALA A CA 1
ATOM 1417 C C . ALA A 1 193 ? 5.183 8.610 -8.846 1.00 76.00 193 ALA A C 1
ATOM 1419 O O . ALA A 1 193 ? 4.825 7.878 -7.922 1.00 76.00 193 ALA A O 1
ATOM 1420 N N . ARG A 1 194 ? 4.373 8.882 -9.877 1.00 78.75 194 ARG A N 1
ATOM 1421 C CA . ARG A 1 194 ? 2.993 8.377 -9.993 1.00 78.75 194 ARG A CA 1
ATOM 1422 C C . ARG A 1 194 ? 2.966 7.108 -10.832 1.00 78.75 194 ARG A C 1
ATOM 1424 O O . ARG A 1 194 ? 2.713 7.145 -12.037 1.00 78.75 194 ARG A O 1
ATOM 1431 N N . ILE A 1 195 ? 3.276 5.989 -10.191 1.00 81.69 195 ILE A N 1
ATOM 1432 C CA . ILE A 1 195 ? 3.241 4.667 -10.816 1.00 81.69 195 ILE A CA 1
ATOM 1433 C C . ILE A 1 195 ? 1.901 4.015 -10.476 1.00 81.69 195 ILE A C 1
ATOM 1435 O O . ILE A 1 195 ? 1.640 3.740 -9.308 1.00 81.69 195 ILE A O 1
ATOM 1439 N N . LEU A 1 196 ? 1.060 3.796 -11.489 1.00 79.25 196 LEU A N 1
ATOM 1440 C CA . LEU A 1 196 ? -0.222 3.110 -11.331 1.00 79.25 196 LEU A CA 1
ATOM 1441 C C . LEU A 1 196 ? 0.007 1.614 -11.150 1.00 79.25 196 LEU A C 1
ATOM 1443 O O . LEU A 1 196 ? 0.675 1.001 -11.976 1.00 79.25 196 LEU A O 1
ATOM 1447 N N . ASP A 1 197 ? -0.580 1.004 -10.131 1.00 77.38 197 ASP A N 1
ATOM 1448 C CA . ASP A 1 197 ? -0.576 -0.447 -9.997 1.00 77.38 197 ASP A CA 1
ATOM 1449 C C . ASP A 1 197 ? -1.850 -1.040 -10.599 1.00 77.38 197 ASP A C 1
ATOM 1451 O O . ASP A 1 197 ? -2.924 -0.969 -10.011 1.00 77.38 197 ASP A O 1
ATOM 1455 N N . LEU A 1 198 ? -1.754 -1.661 -11.772 1.00 76.25 198 LEU A N 1
ATOM 1456 C CA . LEU A 1 198 ? -2.923 -2.154 -12.504 1.00 76.25 198 LEU A CA 1
ATOM 1457 C C . LEU A 1 198 ? -3.617 -3.349 -11.823 1.00 76.25 198 LEU A C 1
ATOM 1459 O O . LEU A 1 198 ? -4.718 -3.723 -12.223 1.00 76.25 198 LEU A O 1
ATOM 1463 N N . ARG A 1 199 ? -3.029 -3.918 -10.759 1.00 68.12 199 ARG A N 1
ATOM 1464 C CA . ARG A 1 199 ? -3.690 -4.907 -9.886 1.00 68.12 199 ARG A CA 1
ATOM 1465 C C . ARG A 1 199 ? -4.665 -4.239 -8.912 1.00 68.12 199 ARG A C 1
ATOM 1467 O O . ARG A 1 199 ? -5.558 -4.899 -8.381 1.00 68.12 199 ARG A O 1
ATOM 1474 N N . ASN A 1 200 ? -4.480 -2.947 -8.637 1.00 67.44 200 ASN A N 1
ATOM 1475 C CA . ASN A 1 200 ? -5.388 -2.135 -7.840 1.00 67.44 200 ASN A CA 1
ATOM 1476 C C . ASN A 1 200 ? -6.548 -1.648 -8.725 1.00 67.44 200 ASN A C 1
ATOM 1478 O O . ASN A 1 200 ? -6.344 -1.045 -9.776 1.00 67.44 200 ASN A O 1
ATOM 1482 N N . ALA A 1 201 ? -7.785 -1.901 -8.292 1.00 66.31 201 ALA A N 1
ATOM 1483 C CA . ALA A 1 201 ? -8.974 -1.575 -9.077 1.00 66.31 201 ALA A CA 1
ATOM 1484 C C . ALA A 1 201 ? -9.160 -0.064 -9.313 1.00 66.31 201 ALA A C 1
ATOM 1486 O O . ALA A 1 201 ? -9.695 0.319 -10.350 1.00 66.31 201 ALA A O 1
ATOM 1487 N N . GLU A 1 202 ? -8.731 0.795 -8.388 1.00 71.75 202 GLU A N 1
ATOM 1488 C CA . GLU A 1 202 ? -8.808 2.250 -8.551 1.00 71.75 202 GLU A CA 1
ATOM 1489 C C . GLU A 1 202 ? -7.750 2.759 -9.533 1.00 71.75 202 GLU A C 1
ATOM 1491 O O . GLU A 1 202 ? -8.076 3.508 -10.454 1.00 71.75 202 GLU A O 1
ATOM 1496 N N . ASP A 1 203 ? -6.513 2.280 -9.436 1.00 76.31 203 ASP A N 1
ATOM 1497 C CA . ASP A 1 203 ? -5.467 2.616 -10.409 1.00 76.31 203 ASP A CA 1
ATOM 1498 C C . ASP A 1 203 ? -5.804 2.070 -11.808 1.00 76.31 203 ASP A C 1
ATOM 1500 O O . ASP A 1 203 ? -5.618 2.759 -12.814 1.00 76.31 203 ASP A O 1
ATOM 1504 N N . ALA A 1 204 ? -6.404 0.879 -11.892 1.00 78.75 204 ALA A N 1
ATOM 1505 C CA . ALA A 1 204 ? -6.914 0.326 -13.143 1.00 78.75 204 ALA A CA 1
ATOM 1506 C C . ALA A 1 204 ? -8.044 1.183 -13.744 1.00 78.75 204 ALA A C 1
ATOM 1508 O O . ALA A 1 204 ? -8.122 1.325 -14.970 1.00 78.75 204 ALA A O 1
ATOM 1509 N N . LYS A 1 205 ? -8.897 1.812 -12.920 1.00 82.12 205 LYS A N 1
ATOM 1510 C CA . LYS A 1 205 ? -9.895 2.789 -13.397 1.00 82.12 205 LYS A CA 1
ATOM 1511 C C . LYS A 1 205 ? -9.228 4.048 -13.942 1.00 82.12 205 LYS A C 1
ATOM 1513 O O . LYS A 1 205 ? -9.696 4.574 -14.947 1.00 82.12 205 LYS A O 1
ATOM 1518 N N . ILE A 1 206 ? -8.132 4.514 -13.340 1.00 82.88 206 ILE A N 1
ATOM 1519 C CA . ILE A 1 206 ? -7.357 5.648 -13.871 1.00 82.88 206 ILE A CA 1
ATOM 1520 C C . ILE A 1 206 ? -6.745 5.264 -15.224 1.00 82.88 206 ILE A C 1
ATOM 1522 O O . ILE A 1 206 ? -6.879 5.999 -16.204 1.00 82.88 206 ILE A O 1
ATOM 1526 N N . TRP A 1 207 ? -6.129 4.085 -15.318 1.00 85.88 207 TRP A N 1
ATOM 1527 C CA . TRP A 1 207 ? -5.542 3.584 -16.561 1.00 85.88 207 TRP A CA 1
ATOM 1528 C C . TRP A 1 207 ? -6.574 3.435 -17.686 1.00 85.88 207 TRP A C 1
ATOM 1530 O O . TRP A 1 207 ? -6.370 3.931 -18.794 1.00 85.88 207 TRP A O 1
ATOM 1540 N N . THR A 1 208 ? -7.716 2.813 -17.402 1.00 83.88 208 THR A N 1
ATOM 1541 C CA . THR A 1 208 ? -8.784 2.620 -18.397 1.00 83.88 208 THR A CA 1
ATOM 1542 C C . THR A 1 208 ? -9.514 3.925 -18.728 1.00 83.88 208 THR A C 1
ATOM 1544 O O . THR A 1 208 ? -9.781 4.198 -19.897 1.00 83.88 208 THR A O 1
ATOM 1547 N N . GLY A 1 209 ? -9.778 4.773 -17.731 1.00 84.94 209 GLY A N 1
ATOM 1548 C CA . GLY A 1 209 ? -10.458 6.062 -17.887 1.00 84.94 209 GLY A CA 1
ATOM 1549 C C . GLY A 1 209 ? -9.615 7.155 -18.553 1.00 84.94 209 GLY A C 1
ATOM 1550 O O . GLY A 1 209 ? -10.167 8.063 -19.168 1.00 84.94 209 GLY A O 1
ATOM 1551 N N . SER A 1 210 ? -8.283 7.064 -18.493 1.00 84.19 210 SER A N 1
ATOM 1552 C CA . SER A 1 210 ? -7.360 8.021 -19.132 1.00 84.19 210 SER A CA 1
ATOM 1553 C C . SER A 1 210 ? -7.213 7.838 -20.648 1.00 84.19 210 SER A C 1
ATOM 1555 O O . SER A 1 210 ? -6.500 8.607 -21.296 1.00 84.19 210 SER A O 1
ATOM 1557 N N . ALA A 1 211 ? -7.855 6.809 -21.217 1.00 87.00 211 ALA A N 1
ATOM 1558 C CA . ALA A 1 211 ? -7.684 6.358 -22.597 1.00 87.00 211 ALA A CA 1
ATOM 1559 C C . ALA A 1 211 ? -6.240 5.952 -22.966 1.00 87.00 211 ALA A C 1
ATOM 1561 O O . ALA A 1 211 ? -5.973 5.682 -24.135 1.00 87.00 211 ALA A O 1
ATOM 1562 N N . LEU A 1 212 ? -5.312 5.867 -22.001 1.00 87.62 212 LEU A N 1
ATOM 1563 C CA . LEU A 1 212 ? -3.923 5.468 -22.254 1.00 87.62 212 LEU A CA 1
ATOM 1564 C C . LEU A 1 212 ? -3.835 4.039 -22.796 1.00 87.62 212 LEU A C 1
ATOM 1566 O O . LEU A 1 212 ? -3.089 3.800 -23.740 1.00 87.62 212 LEU A O 1
ATOM 1570 N N . ALA A 1 213 ? -4.656 3.123 -22.272 1.00 85.69 213 ALA A N 1
ATOM 1571 C CA . ALA A 1 213 ? -4.684 1.720 -22.692 1.00 85.69 213 ALA A CA 1
ATOM 1572 C C . ALA A 1 213 ? -4.873 1.540 -24.211 1.00 85.69 213 ALA A C 1
ATOM 1574 O O . ALA A 1 213 ? -4.235 0.690 -24.822 1.00 85.69 213 ALA A O 1
ATOM 1575 N N . ALA A 1 214 ? -5.711 2.369 -2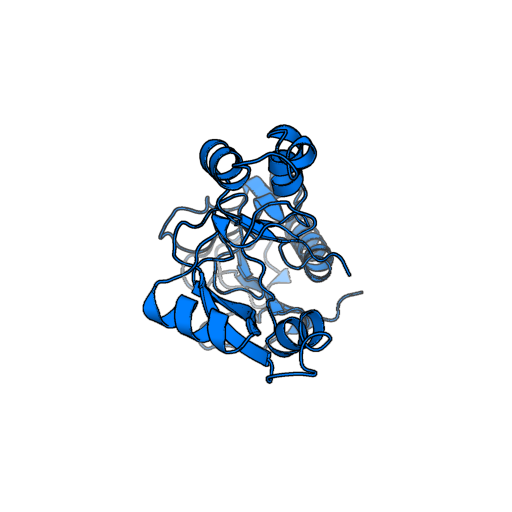4.839 1.00 86.88 214 ALA A N 1
ATOM 1576 C CA . ALA A 1 214 ? -5.986 2.296 -26.276 1.00 86.88 214 ALA A CA 1
ATOM 1577 C C . ALA A 1 214 ? -4.880 2.921 -27.146 1.00 86.88 214 ALA A C 1
ATOM 1579 O O . ALA A 1 214 ? -4.928 2.824 -28.369 1.00 86.88 214 ALA A O 1
ATOM 1580 N N . ARG A 1 215 ? -3.907 3.594 -26.523 1.00 88.69 215 ARG A N 1
ATOM 1581 C CA . ARG A 1 215 ? -2.925 4.469 -27.178 1.00 88.69 215 ARG A CA 1
ATOM 1582 C C . ARG A 1 215 ? -1.483 4.047 -26.910 1.00 88.69 215 ARG A C 1
ATOM 1584 O O . ARG A 1 215 ? -0.563 4.764 -27.287 1.00 88.69 215 ARG A O 1
ATOM 1591 N N . VAL A 1 216 ? -1.277 2.894 -26.272 1.00 87.69 216 VAL A N 1
ATOM 1592 C CA . VAL A 1 216 ? 0.049 2.364 -25.902 1.00 87.69 216 VAL A CA 1
ATOM 1593 C C . VAL A 1 216 ? 1.003 2.244 -27.095 1.00 87.69 216 VAL A C 1
ATOM 1595 O O . VAL A 1 216 ? 2.211 2.392 -26.937 1.00 87.69 216 VAL A O 1
ATOM 1598 N N . SER A 1 217 ? 0.468 2.034 -28.300 1.00 84.31 217 SER A N 1
ATOM 1599 C CA . SER A 1 217 ? 1.242 1.927 -29.542 1.00 84.31 217 SER A CA 1
ATOM 1600 C C . SER A 1 217 ? 1.497 3.266 -30.245 1.00 84.31 217 SER A C 1
ATOM 1602 O O . SER A 1 217 ? 2.113 3.272 -31.306 1.00 84.31 217 SER A O 1
ATOM 1604 N N . GLU A 1 218 ? 1.006 4.390 -29.716 1.00 87.44 218 GLU A N 1
ATOM 1605 C CA . GLU A 1 218 ? 1.212 5.701 -30.335 1.00 87.44 21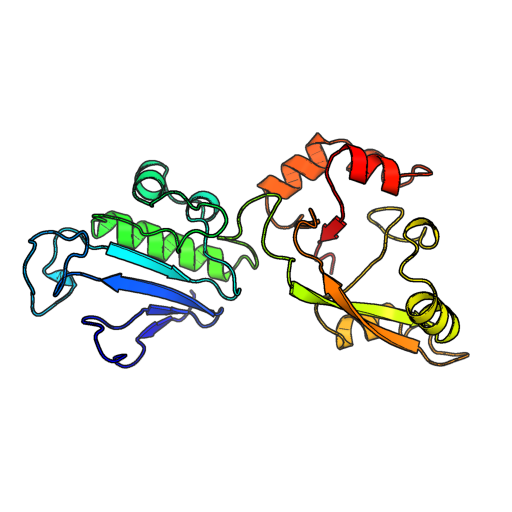8 GLU A CA 1
ATOM 1606 C C . GLU A 1 218 ? 2.628 6.236 -30.094 1.00 87.44 218 GLU A C 1
ATOM 1608 O O . GLU A 1 218 ? 3.164 6.190 -28.982 1.00 87.44 218 GLU A O 1
ATOM 1613 N N . ASP A 1 219 ? 3.202 6.856 -31.125 1.00 84.56 219 ASP A N 1
ATOM 1614 C CA . ASP A 1 219 ? 4.447 7.600 -30.985 1.00 84.56 219 ASP A CA 1
ATOM 1615 C C . ASP A 1 219 ? 4.296 8.724 -29.951 1.00 84.56 219 ASP A C 1
ATOM 1617 O O . ASP A 1 219 ? 3.370 9.539 -29.983 1.00 84.56 219 ASP A O 1
ATOM 1621 N N . GLY A 1 220 ? 5.239 8.787 -29.011 1.00 86.38 220 GLY A N 1
ATOM 1622 C CA . GLY A 1 220 ? 5.191 9.757 -27.922 1.00 86.38 220 GLY A CA 1
ATOM 1623 C C . GLY A 1 220 ? 4.222 9.387 -26.797 1.00 86.38 220 GLY A C 1
ATOM 1624 O O . GLY A 1 220 ? 3.881 10.266 -25.996 1.00 86.38 220 GLY A O 1
ATOM 1625 N N . PHE A 1 221 ? 3.830 8.113 -26.679 1.00 88.31 221 PHE A N 1
ATOM 1626 C CA . PHE A 1 221 ? 3.040 7.587 -25.563 1.00 88.31 221 PHE A CA 1
ATOM 1627 C C . PHE A 1 221 ? 3.544 8.060 -24.190 1.00 88.31 221 PHE A C 1
ATOM 1629 O O . PHE A 1 221 ? 2.764 8.561 -23.380 1.00 88.31 221 PHE A O 1
ATOM 1636 N N . ALA A 1 222 ? 4.860 8.059 -23.959 1.00 84.75 222 ALA A N 1
ATOM 1637 C CA . ALA A 1 222 ? 5.454 8.535 -22.706 1.00 84.75 222 ALA A CA 1
ATOM 1638 C C . ALA A 1 222 ? 5.118 10.008 -22.369 1.00 84.75 222 ALA A C 1
ATOM 1640 O O . ALA A 1 222 ? 5.119 10.426 -21.208 1.00 84.75 222 ALA A O 1
ATOM 1641 N N . ARG A 1 223 ? 4.849 10.850 -23.375 1.00 87.88 223 ARG A N 1
ATOM 1642 C CA . ARG A 1 223 ? 4.391 12.235 -23.171 1.00 87.88 223 ARG A CA 1
ATOM 1643 C C . ARG A 1 223 ? 2.899 12.283 -22.841 1.00 87.88 223 ARG A C 1
ATOM 1645 O O . ARG A 1 223 ? 2.490 13.130 -22.049 1.00 87.88 223 ARG A O 1
ATOM 1652 N N . LEU A 1 224 ? 2.105 11.399 -23.442 1.00 89.44 224 LEU A N 1
ATOM 1653 C CA . LEU A 1 224 ? 0.673 11.269 -23.170 1.00 89.44 224 LEU A CA 1
ATOM 1654 C C . LEU A 1 224 ? 0.429 10.782 -21.740 1.00 89.44 224 LEU A C 1
ATOM 1656 O O . LEU A 1 224 ? -0.327 11.428 -21.017 1.00 89.44 224 LEU A O 1
ATOM 1660 N N . ALA A 1 225 ? 1.140 9.736 -21.309 1.00 87.31 225 ALA A N 1
ATOM 1661 C CA . ALA A 1 225 ? 1.076 9.210 -19.947 1.00 87.31 225 ALA A CA 1
ATOM 1662 C C . ALA A 1 225 ? 1.374 10.303 -18.906 1.00 87.31 225 ALA A C 1
ATOM 1664 O O . ALA A 1 225 ? 0.540 10.592 -18.047 1.00 87.31 225 ALA A O 1
ATOM 1665 N N . ARG A 1 226 ? 2.487 11.034 -19.066 1.00 86.31 226 ARG A N 1
ATOM 1666 C CA . ARG A 1 226 ? 2.856 12.123 -18.143 1.00 86.31 226 ARG A CA 1
ATOM 1667 C C . ARG A 1 226 ? 1.818 13.243 -18.068 1.00 86.31 226 ARG A C 1
ATOM 1669 O O . ARG A 1 226 ? 1.582 13.778 -16.985 1.00 86.31 226 ARG A O 1
ATOM 1676 N N . ARG A 1 227 ? 1.170 13.591 -19.190 1.00 87.69 227 ARG A N 1
ATOM 1677 C CA . ARG A 1 227 ? 0.072 14.582 -19.224 1.00 87.69 227 ARG A CA 1
ATOM 1678 C C . ARG A 1 227 ? -1.181 14.098 -18.502 1.00 87.69 227 ARG A C 1
ATOM 1680 O O . ARG A 1 227 ? -1.847 14.908 -17.870 1.00 87.69 227 ARG A O 1
ATOM 1687 N N . ALA A 1 228 ? -1.476 12.803 -18.580 1.00 85.50 228 ALA A N 1
ATOM 1688 C CA . ALA A 1 228 ? -2.543 12.162 -17.810 1.00 85.50 228 ALA A CA 1
ATOM 1689 C C . ALA A 1 228 ? -2.178 11.975 -16.327 1.00 85.50 228 ALA A C 1
ATOM 1691 O O . ALA A 1 228 ? -2.991 11.519 -15.532 1.00 85.50 228 ALA A O 1
ATOM 1692 N N . GLY A 1 229 ? -0.960 12.352 -15.949 1.00 85.12 229 GLY A N 1
ATOM 1693 C CA . GLY A 1 229 ? -0.480 12.272 -14.590 1.00 85.12 229 GLY A CA 1
ATOM 1694 C C . GLY A 1 229 ? 0.061 10.904 -14.189 1.00 85.12 229 GLY A C 1
ATOM 1695 O O . GLY A 1 229 ? 0.075 10.586 -13.006 1.00 85.12 229 GLY A O 1
ATOM 1696 N N . VAL A 1 230 ? 0.502 10.119 -15.169 1.00 84.56 230 VAL A N 1
ATOM 1697 C CA . VAL A 1 230 ? 1.026 8.767 -14.997 1.00 84.56 230 VAL A CA 1
ATOM 1698 C C . VAL A 1 230 ? 2.498 8.766 -15.391 1.00 84.56 230 VAL A C 1
ATOM 1700 O O . VAL A 1 230 ? 2.842 9.065 -16.536 1.00 84.56 230 VAL A O 1
ATOM 1703 N N . ASP A 1 231 ? 3.365 8.447 -14.437 1.00 80.88 231 ASP A N 1
ATOM 1704 C CA . ASP A 1 231 ? 4.814 8.365 -14.639 1.00 80.88 231 ASP A CA 1
ATOM 1705 C C . ASP A 1 231 ? 5.268 6.915 -14.891 1.00 80.88 231 ASP A C 1
ATOM 1707 O O . ASP A 1 231 ? 6.317 6.694 -15.491 1.00 80.88 231 ASP A O 1
ATOM 1711 N N . GLY A 1 232 ? 4.446 5.932 -14.510 1.00 81.88 232 GLY A N 1
ATOM 1712 C CA . GLY A 1 232 ? 4.650 4.519 -14.817 1.00 81.88 232 GLY A CA 1
ATOM 1713 C C . GLY A 1 232 ? 3.393 3.687 -14.583 1.00 81.88 232 GLY A C 1
ATOM 1714 O O . GLY A 1 232 ? 2.412 4.163 -14.011 1.00 81.88 232 GLY A O 1
ATOM 1715 N N . ALA A 1 233 ? 3.433 2.434 -15.019 1.00 82.38 233 ALA A N 1
ATOM 1716 C CA . ALA A 1 233 ? 2.422 1.441 -14.703 1.00 82.38 233 ALA A CA 1
ATOM 1717 C C . ALA A 1 233 ? 3.119 0.146 -14.286 1.00 82.38 233 ALA A C 1
ATOM 1719 O O . ALA A 1 233 ? 4.134 -0.236 -14.867 1.00 82.38 233 ALA A O 1
ATOM 1720 N N . TYR A 1 234 ? 2.577 -0.500 -13.267 1.00 77.44 234 TYR A N 1
ATOM 1721 C CA . TYR A 1 234 ? 3.014 -1.787 -12.780 1.00 77.44 234 TYR A CA 1
ATOM 1722 C C . TYR A 1 234 ? 1.905 -2.807 -13.001 1.00 77.44 234 TYR A C 1
ATOM 1724 O O . TYR A 1 234 ? 0.764 -2.598 -12.592 1.00 77.44 234 TYR A O 1
ATOM 1732 N N . ASP A 1 235 ? 2.260 -3.923 -13.618 1.00 69.56 235 ASP A N 1
ATOM 1733 C CA . ASP A 1 235 ? 1.383 -5.065 -13.811 1.00 69.56 235 ASP A CA 1
ATOM 1734 C C . ASP A 1 235 ? 2.180 -6.356 -13.574 1.00 69.56 235 ASP A C 1
ATOM 1736 O O . ASP A 1 235 ? 3.394 -6.410 -13.788 1.00 69.56 235 ASP A O 1
ATOM 1740 N N . ARG A 1 236 ? 1.494 -7.393 -13.087 1.00 64.38 236 ARG A N 1
ATOM 1741 C CA . ARG A 1 236 ? 2.017 -8.762 -13.019 1.00 64.38 236 ARG A CA 1
ATOM 1742 C C . ARG A 1 236 ? 1.345 -9.578 -14.111 1.00 64.38 236 ARG A C 1
ATOM 1744 O O . ARG A 1 236 ? 0.587 -10.503 -13.822 1.00 64.38 236 ARG A O 1
ATOM 1751 N N . SER A 1 237 ? 1.639 -9.240 -15.359 1.00 52.28 237 SER A N 1
ATOM 1752 C CA . SER A 1 237 ? 1.436 -10.166 -16.464 1.00 52.28 237 SER A CA 1
ATOM 1753 C C . SER A 1 237 ? 2.467 -11.292 -16.315 1.00 52.28 237 SER A C 1
ATOM 1755 O O . SER A 1 237 ? 3.643 -11.098 -16.631 1.00 52.28 237 SER A O 1
ATOM 1757 N N . VAL A 1 238 ? 2.049 -12.420 -15.739 1.00 40.06 238 VAL A N 1
ATOM 1758 C CA . VAL A 1 238 ? 2.748 -13.710 -15.879 1.00 40.06 238 VAL A CA 1
ATOM 1759 C C . VAL A 1 238 ? 2.364 -14.344 -17.204 1.00 40.06 238 VAL A C 1
ATOM 1761 O O . VAL A 1 238 ? 1.160 -14.277 -17.542 1.00 40.06 238 VAL A O 1
#

Radius of gyration: 21.94 Å; Cα contacts (8 Å, |Δi|>4): 418; chains: 1; bounding box: 47×34×63 Å

Solvent-accessible surface area (backbone atoms only — not comparable to full-atom values): 13686 Å² total; per-residue (Å²): 135,83,62,69,48,72,48,78,78,53,94,92,54,87,54,57,34,42,33,35,84,68,47,33,34,42,37,55,44,56,42,91,87,83,57,46,31,33,67,89,54,71,67,98,48,77,84,78,41,62,18,27,20,37,39,59,42,48,73,52,97,60,66,33,30,60,77,53,35,72,47,59,68,80,57,40,68,36,37,47,79,76,50,93,94,50,69,67,31,40,32,46,54,37,34,68,69,50,49,50,50,49,51,55,24,50,58,54,30,64,77,34,100,57,48,22,42,48,80,72,58,56,80,54,54,72,36,64,32,13,33,43,42,47,53,66,59,49,50,46,34,74,75,73,44,88,60,47,86,79,29,73,87,48,98,82,12,39,42,80,74,67,27,82,41,63,67,56,17,38,60,81,40,51,89,69,29,90,85,74,47,63,37,73,46,82,44,68,38,55,78,82,54,22,55,32,41,55,84,40,73,67,33,34,47,50,44,60,72,65,52,48,74,86,37,25,88,42,89,63,29,57,58,53,37,46,73,75,63,33,73,43,75,45,74,85,86,125

pLDDT: mean 80.44, std 12.21, range [40.06, 97.44]

Sequence (238 aa):
MSTYRTMAEAPGRLFPARTWDAGWSLSLQADAAGYACAPRRRLDRLEDYAEVEALIAGPFPQPVDPTTLGLPEAVAARFTPLEPGGGPALGLNLTWAEVGALIAAIDRACLSPNAGVPPGRIGWAGRDVYHGTDAGSARDILENGVRIDASHKGYLGQGFYVAEEAGLALSNYAEFSDEGGGSVLALTITDGARILDLRNAEDAKIWTGSALAARVSEDGFARLARRAGVDGAYDRSV

Mean predicted aligned error: 11.31 Å

Nearest PDB structures (foldseek):
  4pnr-assembly4_D  TM=8.484E-01  e=4.028E+00  Homo sapiens
  6v3w-assembly1_A-2  TM=7.749E-01  e=5.139E+00  Homo sapiens

Foldseek 3Di:
DWDWDFDDDDPPALGTWIATPLGKIKRKGADDDDAQWPPNDDDNDPVVTQFIKMAIDGNAPDAFQPVQLPADPVQSVQWDDDDVVDDHIMRHRDGPVSVVSVVVSVVVVSVPNCRRPDAQFDDQAFQKWKAKDFPVVVVCCVVPNDDLLVAADDLLARGGDTHSDQVVNCVVCVVVCPPGHMDMDIDGDHHGAGEQECSRPVSVCLCVVLCLNVCRNPRPSCVSCVVSVHNHYDYPPD

Secondary structure (DSSP, 8-state):
---EEEPPPPTT-SSPPEEETTS-EEEEE--SSS-S-BSSS--SSGGG-SEEEEEEE-SSSSPP-GGGGT--HHHHTTBPP--TT----EEEEEEHHHHHHHHHHHHHHTTSTTTTPPTTTSSSTT-EEEEEEEHHHHHHHHHH---GGG---BTTBS----BSSHHHHHHHHHTTGGGT-EEEEEEEPPTT--EEETTSHHHHHHHHHTT-GGGTTSTTHHHHHHHTT-SEEE----